Protein AF-A0A7V2PUB6-F1 (afdb_monomer)

Foldseek 3Di:
DCVVLVDPDLFDQDKDQVQVVLVVLLVCLLVVLLCLLVPDPAAADDPVQLVCLVVVNADLDLCVLSNHRYDPVSSSSSSNSRSVSVNVVSVVLPQDSMDRLRVLCPVFPDSVLSVVVSVVVVVVVVVLVVLVVVLVVQLVVLVVVPPDDPLVSLLSSLVSLQVSLVVQLVVLVCQLPLCNPDVPPRDDQRPPRRPNVRVVSSVVVNVVSNVSSVVSNVVSNVSNVSSVVSNCVSCVVVVVVVVVVVVVVVVVVVVVPPDDPPPDD

Nearest PDB structures (foldseek):
  6ixf-assembly1_A  TM=3.379E-01  e=6.505E+00  Homo sapiens
  8cdd-assembly1_C  TM=2.041E-01  e=2.706E+00  Plasmodium falciparum 3D7

pLDDT: mean 77.62, std 11.84, range [43.03, 95.44]

Radius of gyration: 28.85 Å; Cα contacts (8 Å, |Δi|>4): 242; chains: 1; bounding box: 52×89×70 Å

Solvent-accessible surface area (backbone atoms only — not comparable to full-atom values): 14517 Å² total; per-residue (Å²): 135,67,61,46,79,77,52,90,56,65,53,48,92,44,75,43,69,41,39,64,55,49,54,53,46,62,75,37,24,39,59,51,26,34,45,47,60,70,71,52,96,48,53,73,47,53,73,70,57,41,52,32,49,75,71,71,53,72,65,92,46,66,71,70,53,63,61,34,27,59,57,82,88,48,35,60,62,56,6,38,53,47,8,49,54,52,43,52,51,53,66,70,54,67,66,61,51,57,49,47,51,22,60,55,42,62,76,56,46,57,66,68,60,37,42,46,53,51,50,49,53,47,47,53,54,50,56,56,39,67,55,68,50,51,55,53,53,52,45,51,54,54,59,73,54,78,84,63,57,69,62,57,52,39,40,64,49,8,52,56,24,27,50,52,9,48,54,36,36,56,53,18,56,63,51,44,33,48,64,72,41,36,79,73,74,54,62,72,77,46,94,84,56,55,79,72,52,44,63,54,54,52,50,50,54,38,49,54,42,35,54,54,16,49,55,44,31,53,56,19,46,51,39,21,50,53,9,44,52,33,38,49,66,62,40,40,71,59,53,50,53,50,51,51,53,51,49,53,52,50,49,56,65,56,64,78,65,63,75,80,77,79,85,77,134

Mean predicted aligned error: 14.93 Å

Secondary structure (DSSP, 8-state):
--GGGTSS-SS---EEEHHHHHHHHHHTHHHHHHHHHHHS-PPBPPHHHHHHHHTT---SSHHHHTSSB--TTTHHHHHHHHHHHHHHHHHHTT--SEEEHHHHHHHHS-HHHHHHHHHHHHHHHHHHHHHTHHHHHHHHHHHHTTTS-HHHHHHHHHHHHHHHHHHHHHHHHHHS-HHHHHTTTS-PPPTTS-TTHHHHHHHHHHHHHHHHHHHHHHHHHHHHHHHHHHHHHHHHHHHHHHHHHHHHHHHHHHHTT--------

Sequence (265 aa):
MFTWLENDASYPDIVIDTGAIISEVEANTSEIGLWAYNTLLLPGCTDEVNANYENGVFPEDIMTLISCKPLIALRPAAGEHLGNLLGEMIAEADVPASIDVGAELAANMDEESALTVKGQLNRVRSLTRILWIVPIFLLVIGLALLGRDRKMLLTWAGWPLFISGLIGIILASRLASPALILENTFMPPPASMPAPAAPIVMAILGYLLTTVGSTLQWQMGIIFAIGFVLLVYTYQEQLLNILSNIWEWLKLRFEVKRPESASGD

Structure (mmCIF, N/CA/C/O backbone):
data_AF-A0A7V2PUB6-F1
#
_entry.id   AF-A0A7V2PUB6-F1
#
loop_
_atom_site.group_PDB
_atom_site.id
_atom_site.type_symbol
_atom_site.label_atom_id
_atom_site.label_alt_id
_atom_site.label_comp_id
_atom_site.label_asym_id
_atom_site.label_entity_id
_atom_site.label_seq_id
_atom_site.pdbx_PDB_ins_code
_atom_site.Cartn_x
_atom_site.Cartn_y
_atom_site.Cartn_z
_atom_site.occupancy
_atom_site.B_iso_or_equiv
_atom_site.auth_seq_id
_atom_site.auth_comp_id
_atom_site.auth_asym_id
_atom_site.auth_atom_id
_atom_site.pdbx_PDB_model_num
ATOM 1 N N . MET A 1 1 ? -11.242 -14.269 -1.261 1.00 51.66 1 MET A N 1
ATOM 2 C CA . MET A 1 1 ? -9.864 -13.791 -1.018 1.00 51.66 1 MET A CA 1
ATOM 3 C C . MET A 1 1 ? -9.335 -14.097 0.389 1.00 51.66 1 MET A C 1
ATOM 5 O O . MET A 1 1 ? -8.188 -14.488 0.476 1.00 51.66 1 MET A O 1
ATOM 9 N N . PHE A 1 2 ? -10.116 -13.999 1.480 1.00 59.78 2 PHE A N 1
ATOM 10 C CA . PHE A 1 2 ? -9.625 -14.318 2.846 1.00 59.78 2 PHE A CA 1
ATOM 11 C C . PHE A 1 2 ? -9.989 -15.720 3.386 1.00 59.78 2 PHE A C 1
ATOM 13 O O . PHE A 1 2 ? -9.802 -15.985 4.570 1.00 59.78 2 PHE A O 1
ATOM 20 N N . THR A 1 3 ? -10.486 -16.631 2.544 1.00 68.06 3 THR A N 1
ATOM 21 C CA . THR A 1 3 ? -10.892 -17.999 2.936 1.00 68.06 3 THR A CA 1
ATOM 22 C C . THR A 1 3 ? -9.758 -18.813 3.562 1.00 68.06 3 THR A C 1
ATOM 24 O O . THR A 1 3 ? -10.008 -19.600 4.470 1.00 68.06 3 THR A O 1
ATOM 27 N N . TRP A 1 4 ? -8.508 -18.567 3.157 1.00 79.75 4 TRP A N 1
ATOM 28 C CA . TRP A 1 4 ? -7.320 -19.162 3.778 1.00 79.75 4 TRP A CA 1
ATOM 29 C C . TRP A 1 4 ? -7.186 -18.864 5.280 1.00 79.75 4 TRP A C 1
ATOM 31 O O . TRP A 1 4 ? -6.731 -19.715 6.035 1.00 79.75 4 TRP A O 1
ATOM 41 N N . LEU A 1 5 ? -7.608 -17.693 5.766 1.00 75.56 5 LEU A N 1
ATOM 42 C CA . LEU A 1 5 ? -7.536 -17.401 7.204 1.00 75.56 5 LEU A CA 1
ATOM 43 C C . LEU A 1 5 ? -8.527 -18.247 8.024 1.00 75.56 5 LEU A C 1
ATOM 45 O O . LEU A 1 5 ? -8.353 -18.385 9.232 1.00 75.56 5 LEU A O 1
ATOM 49 N N . GLU A 1 6 ? -9.556 -18.805 7.383 1.00 76.56 6 GLU A N 1
ATOM 50 C CA . GLU A 1 6 ? -10.695 -19.474 8.025 1.00 76.56 6 GLU A CA 1
ATOM 51 C C . GLU A 1 6 ? -10.696 -21.003 7.852 1.00 76.56 6 GLU A C 1
ATOM 53 O O . GLU A 1 6 ? -11.495 -21.676 8.498 1.00 76.56 6 GLU A O 1
ATOM 58 N N . ASN A 1 7 ? -9.819 -21.551 7.005 1.00 82.06 7 ASN A N 1
ATOM 59 C CA . ASN A 1 7 ? -9.664 -22.991 6.773 1.00 82.06 7 ASN A CA 1
ATOM 60 C C . ASN A 1 7 ? -8.436 -23.568 7.511 1.00 82.06 7 ASN A C 1
ATOM 62 O O . ASN A 1 7 ? -7.709 -22.837 8.182 1.00 82.06 7 ASN A O 1
ATOM 66 N N . ASP A 1 8 ? -8.160 -24.863 7.341 1.00 81.12 8 ASP A N 1
ATOM 67 C CA . ASP A 1 8 ? -6.996 -25.536 7.944 1.00 81.12 8 ASP A CA 1
ATOM 68 C C . ASP A 1 8 ? -5.714 -25.470 7.084 1.00 81.12 8 ASP A C 1
ATOM 70 O O . ASP A 1 8 ? -4.680 -25.992 7.482 1.00 81.12 8 ASP A O 1
ATOM 74 N N . ALA A 1 9 ? -5.739 -24.825 5.909 1.00 84.00 9 ALA A N 1
ATOM 75 C CA . ALA A 1 9 ? -4.591 -24.808 4.997 1.00 84.00 9 ALA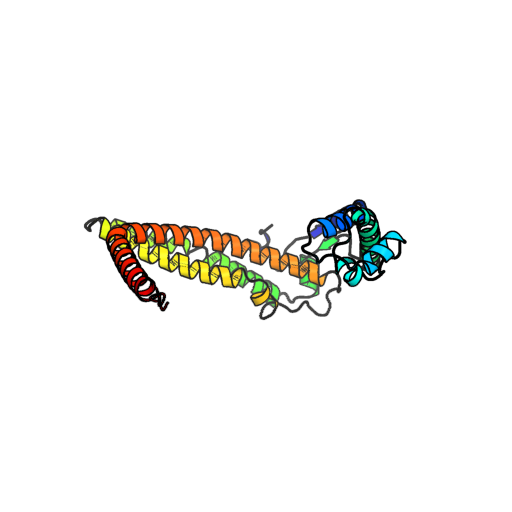 A CA 1
ATOM 76 C C . ALA A 1 9 ? -3.458 -23.901 5.509 1.00 84.00 9 ALA A C 1
ATOM 78 O O . ALA A 1 9 ? -3.700 -22.761 5.912 1.00 84.00 9 ALA A O 1
ATOM 79 N N . SER A 1 10 ? -2.212 -24.364 5.457 1.00 81.06 10 SER A N 1
ATOM 80 C CA . SER A 1 10 ? -1.061 -23.613 5.981 1.00 81.06 10 SER A CA 1
ATOM 81 C C . SER A 1 10 ? -0.689 -22.397 5.120 1.00 81.06 10 SER A C 1
ATOM 83 O O . SER A 1 10 ? -0.281 -21.374 5.664 1.00 81.06 10 SER A O 1
ATOM 85 N N . TYR A 1 11 ? -0.967 -22.439 3.810 1.00 80.75 11 TYR A N 1
ATOM 86 C CA . TYR A 1 11 ? -0.612 -21.401 2.827 1.00 80.75 11 TYR A CA 1
ATOM 87 C C . TYR A 1 11 ? -1.833 -20.886 2.040 1.00 80.75 11 TYR A C 1
ATOM 89 O O . TYR A 1 11 ? -2.806 -21.632 1.876 1.00 80.75 11 TYR A O 1
ATOM 97 N N . PRO A 1 12 ? -1.820 -19.622 1.571 1.00 79.69 12 PRO A N 1
ATOM 98 C CA . PRO A 1 12 ? -2.925 -19.047 0.815 1.00 79.69 12 PRO A CA 1
ATOM 99 C C . PRO A 1 12 ? -2.991 -19.597 -0.614 1.00 79.69 12 PRO A C 1
ATOM 101 O O . PRO A 1 12 ? -2.047 -19.458 -1.379 1.00 79.69 12 PRO A O 1
ATOM 104 N N . ASP A 1 13 ? -4.147 -20.139 -0.989 1.00 83.50 13 ASP A N 1
ATOM 105 C CA . ASP A 1 13 ? -4.479 -20.510 -2.370 1.00 83.50 13 ASP A CA 1
ATOM 106 C C . ASP A 1 13 ? -4.783 -19.237 -3.185 1.00 83.50 13 ASP A C 1
ATOM 108 O O . ASP A 1 13 ? -5.912 -18.731 -3.206 1.00 83.50 13 ASP A O 1
ATOM 112 N N . ILE A 1 14 ? -3.724 -18.632 -3.733 1.00 80.56 14 ILE A N 1
ATOM 113 C CA . ILE A 1 14 ? -3.762 -17.419 -4.557 1.00 80.56 14 ILE A CA 1
ATOM 114 C C . ILE A 1 14 ? -2.846 -17.639 -5.760 1.00 80.56 14 ILE A C 1
ATOM 116 O O . ILE A 1 14 ? -1.624 -17.581 -5.636 1.00 80.56 14 ILE A O 1
ATOM 120 N N . VAL A 1 15 ? -3.453 -17.811 -6.932 1.00 83.12 15 VAL A N 1
ATOM 121 C CA . VAL A 1 15 ? -2.761 -17.769 -8.223 1.00 83.12 15 VAL A CA 1
ATOM 122 C C . VAL A 1 15 ? -2.989 -16.401 -8.855 1.00 83.12 15 VAL A C 1
ATOM 124 O O . VAL A 1 15 ? -4.123 -15.917 -8.907 1.00 83.12 15 VAL A O 1
ATOM 127 N N . ILE A 1 16 ? -1.917 -15.777 -9.333 1.00 79.62 16 ILE A N 1
ATOM 128 C CA . ILE A 1 16 ? -1.965 -14.530 -10.097 1.00 79.62 16 ILE A CA 1
ATOM 129 C C . ILE A 1 16 ? -1.604 -14.831 -11.540 1.00 79.62 16 ILE A C 1
ATOM 131 O O . ILE A 1 16 ? -0.540 -15.379 -11.813 1.00 79.62 16 ILE A O 1
ATOM 135 N N . ASP A 1 17 ? -2.493 -14.434 -12.447 1.00 83.88 17 ASP A N 1
ATOM 136 C CA . ASP A 1 17 ? -2.238 -14.382 -13.882 1.00 83.88 17 ASP A CA 1
ATOM 137 C C . ASP A 1 17 ? -1.424 -13.119 -14.192 1.00 83.88 17 ASP A C 1
ATOM 139 O O . ASP A 1 17 ? -1.953 -12.021 -14.385 1.00 83.88 17 ASP A O 1
ATOM 143 N N . THR A 1 18 ? -0.106 -13.272 -14.137 1.00 80.62 18 THR A N 1
ATOM 144 C CA . THR A 1 18 ? 0.865 -12.256 -14.543 1.00 80.62 18 THR A CA 1
ATOM 145 C C . THR A 1 18 ? 0.960 -12.155 -16.062 1.00 80.62 18 THR A C 1
ATOM 147 O O . THR A 1 18 ? 1.253 -11.075 -16.556 1.00 80.62 18 THR A O 1
ATOM 150 N N . GLY A 1 19 ? 0.661 -13.221 -16.810 1.00 82.62 19 GLY A N 1
ATOM 151 C CA . GLY A 1 19 ? 0.711 -13.252 -18.273 1.00 82.62 19 GLY A CA 1
ATOM 152 C C . GLY A 1 19 ? -0.266 -12.273 -18.918 1.00 82.62 19 GLY A C 1
ATOM 153 O O . GLY A 1 19 ? 0.126 -11.516 -19.803 1.00 82.62 19 GLY A O 1
ATOM 154 N N . ALA A 1 20 ? -1.505 -12.203 -18.423 1.00 81.75 20 ALA A N 1
ATOM 155 C CA . ALA A 1 20 ? -2.473 -11.198 -18.860 1.00 81.75 20 ALA A CA 1
ATOM 156 C C . ALA A 1 20 ? -1.962 -9.766 -18.606 1.00 81.75 20 ALA A C 1
ATOM 158 O O . ALA A 1 20 ? -2.028 -8.920 -19.497 1.00 81.75 20 ALA A O 1
ATOM 159 N N . ILE A 1 21 ? -1.394 -9.509 -17.421 1.00 79.25 21 ILE A N 1
ATOM 160 C CA . ILE A 1 21 ? -0.849 -8.194 -17.042 1.00 79.25 21 ILE A CA 1
ATOM 161 C C . ILE A 1 21 ? 0.346 -7.821 -17.928 1.00 79.25 21 ILE A C 1
ATOM 163 O O . ILE A 1 21 ? 0.396 -6.704 -18.431 1.00 79.25 21 ILE A O 1
ATOM 167 N N . ILE A 1 22 ? 1.278 -8.753 -18.147 1.00 83.25 22 ILE A N 1
ATOM 168 C CA . ILE A 1 22 ? 2.441 -8.577 -19.024 1.00 83.25 22 ILE A CA 1
ATOM 169 C C . ILE A 1 22 ? 1.975 -8.254 -20.442 1.00 83.25 22 ILE A C 1
ATOM 171 O O . ILE A 1 22 ? 2.392 -7.236 -20.978 1.00 83.25 22 ILE A O 1
ATOM 175 N N . SER A 1 23 ? 1.041 -9.029 -21.002 1.00 84.56 23 SER A N 1
ATOM 176 C CA . SER A 1 23 ? 0.544 -8.802 -22.366 1.00 84.56 23 SER A CA 1
ATOM 177 C C . SER A 1 23 ? -0.135 -7.438 -22.550 1.00 84.56 23 SER A C 1
ATOM 179 O O . SER A 1 23 ? 0.017 -6.811 -23.596 1.00 84.56 23 SER A O 1
ATOM 181 N N . GLU A 1 24 ? -0.833 -6.934 -21.526 1.00 83.69 24 GLU A N 1
ATOM 182 C CA . GLU A 1 24 ? -1.435 -5.596 -21.547 1.00 83.69 24 GLU A CA 1
ATOM 183 C C . GLU A 1 24 ? -0.370 -4.496 -21.402 1.00 83.69 24 GLU A C 1
ATOM 185 O O . GLU A 1 24 ? -0.461 -3.457 -22.052 1.00 83.69 24 GLU A O 1
ATOM 190 N N . VAL A 1 25 ? 0.669 -4.708 -20.588 1.00 82.31 25 VAL A N 1
ATOM 191 C CA . VAL A 1 25 ? 1.791 -3.762 -20.476 1.00 82.31 25 VAL A CA 1
ATOM 192 C C . VAL A 1 25 ? 2.592 -3.716 -21.779 1.00 82.31 25 VAL A C 1
ATOM 194 O O . VAL A 1 25 ? 2.857 -2.622 -22.266 1.00 82.31 25 VAL A O 1
ATOM 197 N N . GLU A 1 26 ? 2.909 -4.868 -22.376 1.00 83.94 26 GLU A N 1
ATOM 198 C CA . GLU A 1 26 ? 3.578 -5.003 -23.679 1.00 83.94 26 GLU A CA 1
ATOM 199 C C . GLU A 1 26 ? 2.786 -4.330 -24.810 1.00 83.94 26 GLU A C 1
ATOM 201 O O . GLU A 1 26 ? 3.365 -3.629 -25.639 1.00 83.94 26 GLU A O 1
ATOM 206 N N . ALA A 1 27 ? 1.458 -4.482 -24.827 1.00 86.12 27 ALA A N 1
ATOM 207 C CA . ALA A 1 27 ? 0.594 -3.856 -25.828 1.00 86.12 27 ALA A CA 1
ATOM 208 C C . ALA A 1 27 ? 0.520 -2.320 -25.713 1.00 86.12 27 ALA A C 1
ATOM 210 O O . ALA A 1 27 ? 0.221 -1.655 -26.706 1.00 86.12 27 ALA A O 1
ATOM 211 N N . ASN A 1 28 ? 0.792 -1.754 -24.530 1.00 87.31 28 ASN A N 1
ATOM 212 C CA . ASN A 1 28 ? 0.596 -0.332 -24.224 1.00 87.31 28 ASN A CA 1
ATOM 213 C C . ASN A 1 28 ? 1.879 0.385 -23.740 1.00 87.31 28 ASN A C 1
ATOM 215 O O . ASN A 1 28 ? 1.793 1.464 -23.148 1.00 87.31 28 ASN A O 1
ATOM 219 N N . THR A 1 29 ? 3.078 -0.170 -23.964 1.00 86.00 29 THR A N 1
ATOM 220 C CA . THR A 1 29 ? 4.334 0.370 -23.395 1.00 86.00 29 THR A CA 1
ATOM 221 C C . THR A 1 29 ? 4.587 1.842 -23.740 1.00 86.00 29 THR A C 1
ATOM 223 O O . THR A 1 29 ? 5.006 2.619 -22.879 1.00 86.00 29 THR A O 1
ATOM 226 N N . SER A 1 30 ? 4.293 2.255 -24.974 1.00 82.50 30 SER A N 1
ATOM 227 C CA . SER A 1 30 ? 4.443 3.638 -25.446 1.00 82.50 30 SER A CA 1
ATOM 228 C C . SER A 1 30 ? 3.445 4.601 -24.789 1.00 82.50 30 SER A C 1
ATOM 230 O O . SER A 1 30 ? 3.806 5.732 -24.445 1.00 82.50 30 SER A O 1
ATOM 232 N N . GLU A 1 31 ? 2.211 4.154 -24.526 1.00 87.31 31 GLU A N 1
ATOM 233 C CA . GLU A 1 31 ? 1.228 4.924 -23.756 1.00 87.31 31 GLU A CA 1
ATOM 234 C C . GLU A 1 31 ? 1.654 5.064 -22.290 1.00 87.31 31 GLU A C 1
ATOM 236 O O . GLU A 1 31 ? 1.537 6.151 -21.720 1.00 87.31 31 GLU A O 1
ATOM 241 N N . ILE A 1 32 ? 2.221 4.008 -21.695 1.00 85.69 32 ILE A N 1
ATOM 242 C CA . ILE A 1 32 ? 2.779 4.021 -20.333 1.00 85.69 32 ILE A CA 1
ATOM 243 C C . ILE A 1 32 ? 3.956 5.005 -20.238 1.00 85.69 32 ILE A C 1
ATOM 245 O O . ILE A 1 32 ? 4.011 5.811 -19.304 1.00 85.69 32 ILE A O 1
ATOM 249 N N . GLY A 1 33 ? 4.861 5.010 -21.221 1.00 86.06 33 GLY A N 1
ATOM 250 C CA . GLY A 1 33 ? 5.977 5.957 -21.281 1.00 86.06 33 GLY A CA 1
ATOM 251 C C . GLY A 1 33 ? 5.519 7.415 -21.421 1.00 86.06 33 GLY A C 1
ATOM 252 O O . GLY A 1 33 ? 5.989 8.301 -20.701 1.00 86.06 33 GLY A O 1
ATOM 253 N N . LEU A 1 34 ? 4.526 7.682 -22.276 1.00 88.94 34 LEU A N 1
ATOM 254 C CA . LEU A 1 34 ? 3.913 9.011 -22.395 1.00 88.94 34 LEU A CA 1
ATOM 255 C C . LEU A 1 34 ? 3.153 9.421 -21.117 1.00 88.94 34 LEU A C 1
ATOM 257 O O . LEU A 1 34 ? 3.209 10.584 -20.696 1.00 88.94 34 LEU A O 1
ATOM 261 N N . TRP A 1 35 ? 2.456 8.481 -20.476 1.00 90.50 35 TRP A N 1
ATOM 262 C CA . TRP A 1 35 ? 1.769 8.690 -19.200 1.0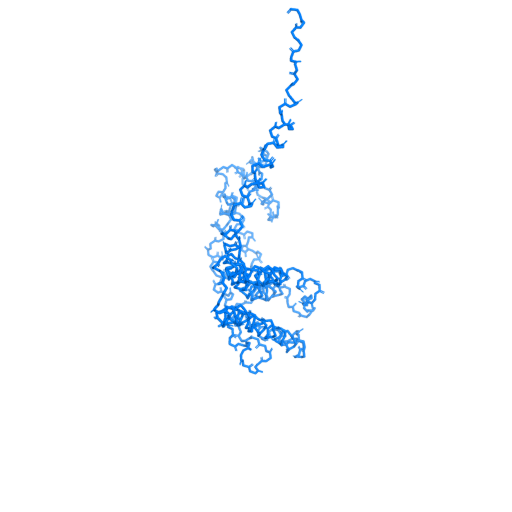0 90.50 35 TRP A CA 1
ATOM 263 C C . TRP A 1 35 ? 2.750 9.065 -18.087 1.00 90.50 35 TRP A C 1
ATOM 265 O O . TRP A 1 35 ? 2.474 10.011 -17.343 1.00 90.50 35 TRP A O 1
ATOM 275 N N . ALA A 1 36 ? 3.912 8.407 -18.011 1.00 86.56 36 ALA A N 1
ATOM 276 C CA . ALA A 1 36 ? 4.960 8.716 -17.040 1.00 86.56 36 ALA A CA 1
ATOM 277 C C . ALA A 1 36 ? 5.394 10.186 -17.143 1.00 86.56 36 ALA A C 1
ATOM 279 O O . ALA A 1 36 ? 5.315 10.923 -16.156 1.00 86.56 36 ALA A O 1
ATOM 280 N N . TYR A 1 37 ? 5.741 10.670 -18.339 1.00 87.38 37 TYR A N 1
ATOM 281 C CA . TYR A 1 37 ? 6.126 12.075 -18.516 1.00 87.38 37 TYR A CA 1
ATOM 282 C C . TYR A 1 37 ? 5.008 13.072 -18.238 1.00 87.38 37 TYR A C 1
ATOM 284 O O . TYR A 1 37 ? 5.296 14.209 -17.862 1.00 87.38 37 TYR A O 1
ATOM 292 N N . ASN A 1 38 ? 3.741 12.705 -18.418 1.00 86.62 38 ASN A N 1
ATOM 293 C CA . ASN A 1 38 ? 2.628 13.607 -18.135 1.00 86.62 38 ASN A CA 1
ATOM 294 C C . ASN A 1 38 ? 2.296 13.661 -16.638 1.00 86.62 38 ASN A C 1
ATOM 296 O O . ASN A 1 38 ? 2.144 14.767 -16.109 1.00 86.62 38 ASN A O 1
ATOM 300 N N . THR A 1 39 ? 2.290 12.513 -15.958 1.00 83.44 39 THR A N 1
ATOM 301 C CA . THR A 1 39 ? 1.834 12.347 -14.568 1.00 83.44 39 THR A CA 1
ATOM 302 C C . THR A 1 39 ? 2.926 12.601 -13.529 1.00 83.44 39 THR A C 1
ATOM 304 O O . THR A 1 39 ? 2.644 13.175 -12.477 1.00 83.44 39 THR A O 1
ATOM 307 N N . LEU A 1 40 ? 4.179 12.220 -13.801 1.00 81.88 40 LEU A N 1
ATOM 308 C CA . LEU A 1 40 ? 5.269 12.372 -12.836 1.00 81.88 40 LEU A CA 1
ATOM 309 C C . LEU A 1 40 ? 5.696 13.841 -12.674 1.00 81.88 40 LEU A C 1
ATOM 311 O O . LEU A 1 40 ? 5.772 14.626 -13.632 1.00 81.88 40 LEU A O 1
ATOM 315 N N . LEU A 1 41 ? 6.011 14.201 -11.427 1.00 86.06 41 LEU A N 1
ATOM 316 C CA . LEU A 1 41 ? 6.543 15.506 -11.027 1.00 86.06 41 LEU A CA 1
ATOM 317 C C . LEU A 1 41 ? 8.061 15.555 -11.250 1.00 86.06 41 LEU A C 1
ATOM 319 O O . LEU A 1 41 ? 8.846 15.598 -10.306 1.00 86.06 41 LEU A O 1
ATOM 323 N N . LEU A 1 42 ? 8.459 15.524 -12.520 1.00 88.38 42 LEU A N 1
ATOM 324 C CA . LEU A 1 42 ? 9.854 15.613 -12.949 1.00 88.38 42 LEU A CA 1
ATOM 325 C C . LEU A 1 42 ? 10.264 17.080 -13.206 1.00 88.38 42 LEU A C 1
ATOM 327 O O . LEU A 1 42 ? 9.446 17.851 -13.725 1.00 88.38 42 LEU A O 1
ATOM 331 N N . PRO A 1 43 ? 11.511 17.484 -12.882 1.00 90.62 43 PRO A N 1
ATOM 332 C CA . PRO A 1 43 ? 12.038 18.803 -13.238 1.00 90.62 43 PRO A CA 1
ATOM 333 C C . PRO A 1 43 ? 12.132 18.945 -14.763 1.00 90.62 43 PRO A C 1
ATOM 335 O O . PRO A 1 43 ? 12.301 17.952 -15.461 1.00 90.62 43 PRO A O 1
ATOM 338 N N . GLY A 1 44 ? 12.035 20.160 -15.307 1.00 92.44 44 GLY A N 1
ATOM 339 C CA . GLY A 1 44 ? 12.192 20.370 -16.753 1.00 92.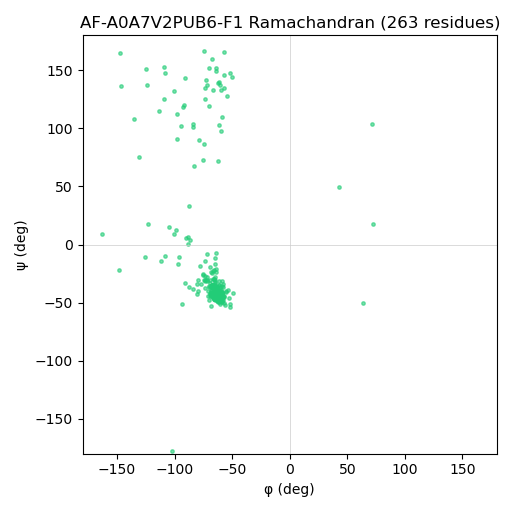44 44 GLY A CA 1
ATOM 340 C C . GLY A 1 44 ? 13.589 19.968 -17.246 1.00 92.44 44 GLY A C 1
ATOM 341 O O . GLY A 1 44 ? 14.577 20.256 -16.572 1.00 92.44 44 GLY A O 1
ATOM 342 N N . CYS A 1 45 ? 13.672 19.310 -18.405 1.00 93.75 45 CYS A N 1
ATOM 343 C CA . CYS A 1 45 ? 14.956 18.997 -19.041 1.00 93.75 45 CYS A CA 1
ATOM 344 C C . CYS A 1 45 ? 15.705 20.273 -19.456 1.00 93.75 45 CYS A C 1
ATOM 346 O O . CYS A 1 45 ? 15.078 21.276 -19.803 1.00 93.75 45 CYS A O 1
ATOM 348 N N . THR A 1 46 ? 17.040 20.221 -19.454 1.00 95.25 46 THR A N 1
ATOM 349 C CA . THR A 1 46 ? 17.893 21.309 -19.958 1.00 95.25 46 THR A CA 1
ATOM 350 C C . THR A 1 46 ? 17.760 21.463 -21.474 1.00 95.25 46 THR A C 1
ATOM 352 O O . THR A 1 46 ? 17.353 20.531 -22.171 1.00 95.25 46 THR A O 1
ATOM 355 N N . ASP A 1 47 ? 18.133 22.628 -22.004 1.00 95.44 47 ASP A N 1
ATOM 356 C CA . ASP A 1 47 ? 18.085 22.897 -23.448 1.00 95.44 47 ASP A CA 1
ATOM 357 C C . ASP A 1 47 ? 18.944 21.902 -24.250 1.00 95.44 47 ASP A C 1
ATOM 359 O O . ASP A 1 47 ? 18.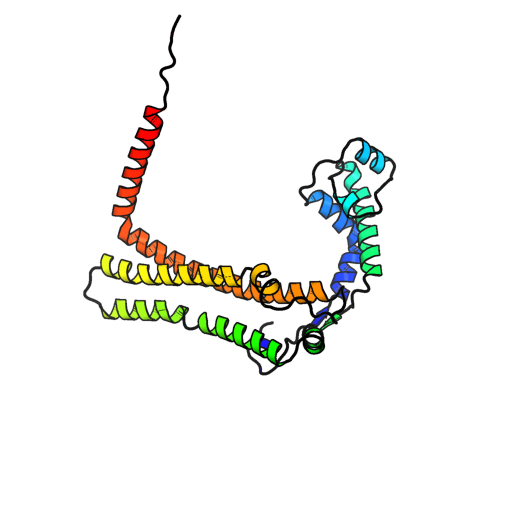529 21.451 -25.310 1.00 95.44 47 ASP A O 1
ATOM 363 N N . GLU A 1 48 ? 20.091 21.481 -23.704 1.00 94.00 48 GLU A N 1
ATOM 364 C CA . GLU A 1 48 ? 20.961 20.448 -24.283 1.00 94.00 48 GLU A CA 1
ATOM 365 C C . GLU A 1 48 ? 20.262 19.081 -24.391 1.00 94.00 48 GLU A C 1
ATOM 367 O O . GLU A 1 48 ? 20.317 18.436 -25.436 1.00 94.00 48 GLU A O 1
ATOM 372 N N . VAL A 1 49 ? 19.545 18.651 -23.346 1.00 91.94 49 VAL A N 1
ATOM 373 C CA . VAL A 1 49 ? 18.802 17.379 -23.362 1.00 91.94 49 VAL A CA 1
ATOM 374 C C . VAL A 1 49 ? 17.615 17.447 -24.324 1.00 91.94 49 VAL A C 1
ATOM 376 O O . VAL A 1 49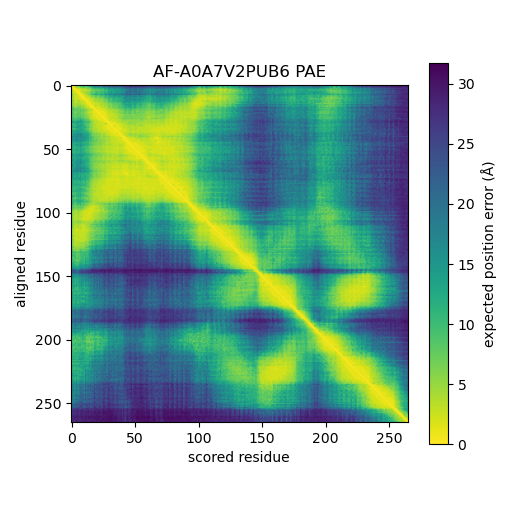 ? 17.398 16.508 -25.086 1.00 91.94 49 VAL A O 1
ATOM 379 N N . ASN A 1 50 ? 16.880 18.565 -24.360 1.00 93.81 50 ASN A N 1
ATOM 380 C CA . ASN A 1 50 ? 15.802 18.742 -25.339 1.00 93.81 50 ASN A CA 1
ATOM 381 C C . ASN A 1 50 ? 16.345 18.764 -26.781 1.00 93.81 50 ASN A C 1
ATOM 383 O O . ASN A 1 50 ? 15.759 18.119 -27.644 1.00 93.81 50 ASN A O 1
ATOM 387 N N . ALA A 1 51 ? 17.486 19.414 -27.034 1.00 93.88 51 ALA A N 1
ATOM 388 C CA . ALA A 1 51 ? 18.139 19.407 -28.344 1.00 93.88 51 ALA A CA 1
ATOM 389 C C . ALA A 1 51 ? 18.613 18.001 -28.755 1.00 93.88 51 ALA A C 1
ATOM 391 O O . ALA A 1 51 ? 18.500 17.631 -29.922 1.00 93.88 51 ALA A O 1
ATOM 392 N N . ASN A 1 52 ? 19.093 17.179 -27.817 1.00 92.62 52 ASN A N 1
ATOM 393 C CA . ASN A 1 52 ? 19.409 15.775 -28.099 1.00 92.62 52 ASN A CA 1
ATOM 394 C C . ASN A 1 52 ? 18.146 14.989 -28.494 1.00 92.62 52 ASN A C 1
ATOM 396 O O . ASN A 1 52 ? 18.158 14.290 -29.507 1.00 92.62 52 ASN A O 1
ATOM 400 N N . TYR A 1 53 ? 17.032 15.179 -27.779 1.00 93.25 53 TYR A N 1
ATOM 401 C CA . TYR A 1 53 ? 15.758 14.510 -28.080 1.00 93.25 53 TYR A CA 1
ATOM 402 C C . TYR A 1 53 ? 15.158 14.988 -29.419 1.00 93.25 53 TYR A C 1
ATOM 404 O O . TYR A 1 53 ? 14.596 14.183 -30.156 1.00 93.25 53 TYR A O 1
ATOM 412 N N . GLU A 1 54 ? 15.324 16.266 -29.785 1.00 93.19 54 GLU A N 1
ATOM 413 C CA . GLU A 1 54 ? 14.969 16.805 -31.114 1.00 93.19 54 GLU A CA 1
ATOM 414 C C . GLU A 1 54 ? 15.752 16.139 -32.255 1.00 93.19 54 GLU A C 1
ATOM 416 O O . GLU A 1 54 ? 15.223 15.978 -33.354 1.00 93.19 54 GLU A O 1
ATOM 421 N N . ASN A 1 55 ? 16.989 15.708 -31.992 1.00 93.56 55 ASN A N 1
ATOM 422 C CA . ASN A 1 55 ? 17.819 14.951 -32.932 1.00 93.56 55 ASN A CA 1
ATOM 423 C C . ASN A 1 55 ? 17.604 13.424 -32.849 1.00 93.56 55 ASN A C 1
ATOM 425 O O . ASN A 1 55 ? 18.327 12.675 -33.503 1.00 93.56 55 ASN A O 1
ATOM 429 N N . GLY A 1 56 ? 16.633 12.949 -32.057 1.00 90.38 56 GLY A N 1
ATOM 430 C CA . GLY A 1 56 ? 16.357 11.521 -31.862 1.00 90.38 56 GLY A CA 1
ATOM 431 C C . GLY A 1 56 ? 17.401 10.778 -31.020 1.00 90.38 56 GLY A C 1
ATOM 432 O O . GLY A 1 56 ? 17.474 9.554 -31.084 1.00 90.38 56 GLY A O 1
ATOM 433 N N . VAL A 1 57 ? 18.225 11.498 -30.252 1.00 93.31 57 VAL A N 1
ATOM 434 C CA . VAL A 1 57 ? 19.239 10.924 -29.358 1.00 93.31 57 VAL A CA 1
ATOM 435 C C . VAL A 1 57 ? 18.647 10.792 -27.957 1.00 93.31 57 VAL A C 1
ATOM 437 O O . VAL A 1 57 ? 18.565 11.772 -27.211 1.00 93.31 57 VAL A O 1
ATOM 440 N N . PHE A 1 58 ? 18.249 9.573 -27.598 1.00 92.56 58 PHE A N 1
ATOM 441 C CA . PHE A 1 58 ? 17.677 9.238 -26.295 1.00 92.56 58 PHE A CA 1
ATOM 442 C C . PHE A 1 58 ? 18.665 8.413 -25.444 1.00 92.56 58 PHE A C 1
ATOM 444 O O . PHE A 1 58 ? 19.456 7.650 -25.998 1.00 92.56 58 PHE A O 1
ATOM 451 N N . PRO A 1 59 ? 18.659 8.549 -24.105 1.00 89.38 59 PRO A N 1
ATOM 452 C CA . PRO A 1 59 ? 19.397 7.655 -23.218 1.00 89.38 59 PRO A CA 1
ATOM 453 C C . PRO A 1 59 ? 18.836 6.227 -23.241 1.00 89.38 59 PRO A C 1
ATOM 455 O O . PRO A 1 59 ? 17.636 6.036 -23.063 1.00 89.38 59 PRO A O 1
ATOM 458 N N . GLU A 1 60 ? 19.720 5.235 -23.367 1.00 89.88 60 GLU A N 1
ATOM 459 C CA . GLU A 1 60 ? 19.386 3.801 -23.245 1.00 89.88 60 GLU A CA 1
ATOM 460 C C . GLU A 1 60 ? 19.128 3.362 -21.788 1.00 89.88 60 GLU A C 1
ATOM 462 O O . GLU A 1 60 ? 18.608 2.283 -21.531 1.00 89.88 60 GLU A O 1
ATOM 467 N N . ASP A 1 61 ? 19.498 4.193 -20.808 1.00 86.81 61 ASP A N 1
ATOM 468 C CA . ASP A 1 61 ? 19.187 3.964 -19.397 1.00 86.81 61 ASP A CA 1
ATOM 469 C C . ASP A 1 61 ? 17.872 4.655 -19.016 1.00 86.81 61 ASP A C 1
ATOM 471 O O . ASP A 1 61 ? 17.764 5.887 -19.064 1.00 86.81 61 ASP A O 1
ATOM 475 N N . ILE A 1 62 ? 16.899 3.862 -18.557 1.00 85.69 62 ILE A N 1
ATOM 476 C CA . ILE A 1 62 ? 15.587 4.344 -18.110 1.00 85.69 62 ILE A CA 1
ATOM 477 C C . ILE A 1 62 ? 15.728 5.409 -17.018 1.00 85.69 62 ILE A C 1
ATOM 479 O O . ILE A 1 62 ? 15.014 6.409 -17.066 1.00 85.69 62 ILE A O 1
ATOM 483 N N . MET A 1 63 ? 16.646 5.247 -16.057 1.00 84.50 63 MET A N 1
ATOM 484 C CA . MET A 1 63 ? 16.789 6.194 -14.941 1.00 84.50 63 MET A CA 1
ATOM 485 C C . MET A 1 63 ? 17.239 7.581 -15.418 1.00 84.50 63 MET A C 1
ATOM 487 O O . MET A 1 63 ? 16.734 8.602 -14.944 1.00 84.50 63 MET A O 1
ATOM 491 N N . THR A 1 64 ? 18.142 7.625 -16.396 1.00 86.94 64 THR A N 1
ATOM 492 C CA . THR A 1 64 ? 18.580 8.847 -17.076 1.00 86.94 64 THR A CA 1
ATOM 493 C C . THR A 1 64 ? 17.454 9.430 -17.933 1.00 86.94 64 THR A C 1
ATOM 495 O O . THR A 1 64 ? 17.200 10.635 -17.872 1.00 86.94 64 THR A O 1
ATOM 498 N N . LEU A 1 65 ? 16.722 8.591 -18.669 1.00 87.25 65 LEU A N 1
ATOM 499 C CA . LEU A 1 65 ? 15.603 8.984 -19.534 1.00 87.25 65 LEU A CA 1
ATOM 500 C C . LEU A 1 65 ? 14.430 9.607 -18.746 1.00 87.25 65 LEU A C 1
ATOM 502 O O . LEU A 1 65 ? 13.852 10.600 -19.198 1.00 87.25 65 LEU A O 1
ATOM 506 N N . ILE A 1 66 ? 14.115 9.099 -17.546 1.00 87.44 66 ILE A N 1
ATOM 507 C CA . ILE A 1 66 ? 13.077 9.654 -16.650 1.00 87.44 66 ILE A CA 1
ATOM 508 C C . ILE A 1 66 ? 13.597 10.710 -15.661 1.00 87.44 66 ILE A C 1
ATOM 510 O O . ILE A 1 66 ? 12.840 11.169 -14.808 1.00 87.44 66 ILE A O 1
ATOM 514 N N . SER A 1 67 ? 14.863 11.129 -15.752 1.00 88.69 67 SER A N 1
ATOM 515 C CA . SER A 1 67 ? 15.443 12.113 -14.820 1.00 88.69 67 SER A CA 1
ATOM 516 C C . SER A 1 67 ? 14.821 13.516 -14.931 1.00 88.69 67 SER A C 1
ATOM 518 O O . SER A 1 67 ? 14.857 14.293 -13.973 1.00 88.69 67 SER A O 1
ATOM 520 N N . CYS A 1 68 ? 14.225 13.845 -16.082 1.00 90.50 68 CYS A N 1
ATOM 521 C CA . CYS A 1 68 ? 13.629 15.147 -16.366 1.00 90.50 68 CYS A CA 1
ATOM 522 C C . CYS A 1 68 ? 12.409 15.050 -17.303 1.00 90.50 68 CYS A C 1
ATOM 524 O O . CYS A 1 68 ? 12.165 14.038 -17.954 1.00 90.50 68 CYS A O 1
ATOM 526 N N . LYS A 1 69 ? 11.615 16.123 -17.367 1.00 93.56 69 LYS A N 1
ATOM 527 C CA . LYS A 1 69 ? 10.416 16.273 -18.199 1.00 93.56 69 LYS A CA 1
ATOM 528 C C . LYS A 1 69 ? 10.772 17.033 -19.481 1.00 93.56 69 LYS A C 1
ATOM 530 O O . LYS A 1 69 ? 11.060 18.232 -19.388 1.00 93.56 69 LYS A O 1
ATOM 535 N N . PRO A 1 70 ? 10.730 16.402 -20.666 1.00 92.81 70 PRO A N 1
ATOM 536 C CA . PRO A 1 70 ? 11.032 17.096 -21.908 1.00 92.81 70 PRO A CA 1
ATOM 537 C C . PRO A 1 70 ? 9.889 18.032 -22.330 1.00 92.81 70 PRO A C 1
ATOM 539 O O . PRO A 1 70 ? 8.756 17.977 -21.809 1.00 92.81 70 PRO A O 1
ATOM 542 N N . LEU A 1 71 ? 10.196 18.910 -23.290 1.00 94.00 71 LEU A N 1
ATOM 543 C CA . LEU A 1 71 ? 9.223 19.803 -23.925 1.00 94.00 71 LEU A CA 1
ATOM 544 C C . LEU A 1 71 ? 8.007 19.021 -24.445 1.00 94.00 71 LEU A C 1
ATOM 546 O O . LEU A 1 71 ? 8.119 17.873 -24.865 1.00 94.00 71 LEU A O 1
ATOM 550 N N . ILE A 1 72 ? 6.827 19.653 -24.429 1.00 92.69 72 ILE A N 1
ATOM 551 C CA . ILE A 1 72 ? 5.541 18.990 -24.733 1.00 92.69 72 ILE A CA 1
ATOM 552 C C . ILE A 1 72 ? 5.572 18.266 -26.090 1.00 92.69 72 ILE A C 1
ATOM 554 O O . ILE A 1 72 ? 5.059 17.156 -26.185 1.00 92.69 72 ILE A O 1
ATOM 558 N N . ALA A 1 73 ? 6.215 18.859 -27.100 1.00 94.06 73 ALA A N 1
ATOM 559 C CA . ALA A 1 73 ? 6.344 18.285 -28.440 1.00 94.06 73 ALA A CA 1
ATOM 560 C C . ALA A 1 73 ? 7.222 17.017 -28.505 1.00 94.06 73 ALA A C 1
ATOM 562 O O . ALA A 1 73 ? 7.040 16.207 -29.405 1.00 94.06 73 ALA A O 1
ATOM 563 N N . LEU A 1 74 ? 8.144 16.834 -27.552 1.00 93.12 74 LEU A N 1
ATOM 564 C CA . LEU A 1 74 ? 9.127 15.743 -27.528 1.00 93.12 74 LEU A CA 1
ATOM 565 C C . LEU A 1 74 ? 8.686 14.559 -26.656 1.00 93.12 74 LEU A C 1
ATOM 567 O O . LEU A 1 74 ? 9.221 13.461 -26.786 1.00 93.12 74 LEU A O 1
ATOM 571 N N . ARG A 1 75 ? 7.690 14.757 -25.780 1.00 92.31 75 ARG A N 1
ATOM 572 C CA . ARG A 1 75 ? 7.157 13.701 -24.900 1.00 92.31 75 ARG A CA 1
ATOM 573 C C . ARG A 1 75 ? 6.627 12.463 -25.628 1.00 92.31 75 ARG A C 1
ATOM 575 O O . ARG A 1 75 ? 6.820 11.394 -25.064 1.00 92.31 75 ARG A O 1
ATOM 582 N N . PRO A 1 76 ? 5.978 12.545 -26.809 1.00 93.31 76 PRO A N 1
ATOM 583 C CA . PRO A 1 76 ? 5.557 11.346 -27.530 1.00 93.31 76 PRO A CA 1
ATOM 584 C C . PRO A 1 76 ? 6.748 10.467 -27.925 1.00 93.31 76 PRO A C 1
ATOM 586 O O . PRO A 1 76 ? 6.758 9.296 -27.578 1.00 93.31 76 PRO A O 1
ATOM 589 N N . ALA A 1 77 ? 7.787 11.045 -28.539 1.00 91.56 77 ALA A N 1
ATOM 590 C CA . ALA A 1 77 ? 8.970 10.300 -28.975 1.00 91.56 77 ALA A CA 1
ATOM 591 C C . ALA A 1 77 ? 9.804 9.769 -27.793 1.00 91.56 77 ALA A C 1
ATOM 593 O O . ALA A 1 77 ? 10.197 8.606 -27.782 1.00 91.56 77 ALA A O 1
ATOM 594 N N . ALA A 1 78 ? 10.009 10.584 -26.751 1.00 91.06 78 ALA A N 1
ATOM 595 C CA . ALA A 1 78 ? 10.675 10.126 -25.529 1.00 91.06 78 ALA A CA 1
ATOM 596 C C . ALA A 1 78 ? 9.859 9.042 -24.793 1.00 91.06 78 ALA A C 1
ATOM 598 O O . ALA A 1 78 ? 10.433 8.128 -24.208 1.00 91.06 78 ALA A O 1
ATOM 599 N N . GLY A 1 79 ? 8.524 9.133 -24.822 1.00 91.19 79 GLY A N 1
ATOM 600 C CA . GLY A 1 79 ? 7.611 8.141 -24.250 1.00 91.19 79 GLY A CA 1
ATOM 601 C C . GLY A 1 79 ? 7.586 6.827 -25.031 1.00 91.19 79 GLY A C 1
ATOM 602 O O . GLY A 1 79 ? 7.531 5.768 -24.419 1.00 91.19 79 GLY A O 1
ATOM 603 N N . GLU A 1 80 ? 7.693 6.883 -26.359 1.00 93.06 80 GLU A N 1
ATOM 604 C CA . GLU A 1 80 ? 7.854 5.713 -27.229 1.00 93.06 80 GLU A CA 1
ATOM 605 C C . GLU A 1 80 ? 9.186 4.998 -26.959 1.00 93.06 80 GLU A C 1
ATOM 607 O O . GLU A 1 80 ? 9.183 3.796 -26.707 1.00 93.06 80 GLU A O 1
ATOM 612 N N . HIS A 1 81 ? 10.306 5.732 -26.894 1.00 92.44 81 HIS A N 1
ATOM 613 C CA . HIS A 1 81 ? 11.616 5.155 -26.548 1.00 92.44 81 HIS A CA 1
ATOM 614 C C . HIS A 1 81 ? 11.627 4.546 -25.137 1.00 92.44 81 HIS A C 1
ATOM 616 O O . HIS A 1 81 ? 12.082 3.420 -24.950 1.00 92.44 81 HIS A O 1
ATOM 622 N N . LEU A 1 82 ? 11.040 5.236 -24.151 1.00 90.62 82 LEU A N 1
ATOM 623 C CA . LEU A 1 82 ? 10.847 4.702 -22.797 1.00 90.62 82 LEU A CA 1
ATOM 624 C C . LEU A 1 82 ? 9.982 3.431 -22.797 1.00 90.62 82 LEU A C 1
ATOM 626 O O . LEU A 1 82 ? 10.277 2.494 -22.061 1.00 90.62 82 LEU A O 1
ATOM 630 N N . GLY A 1 83 ? 8.939 3.384 -23.627 1.00 88.69 83 GLY A N 1
ATOM 631 C CA . GLY A 1 83 ? 8.105 2.199 -23.813 1.00 88.69 83 GLY A CA 1
ATOM 632 C C . GLY A 1 83 ? 8.883 1.011 -24.380 1.00 88.69 83 GLY A C 1
ATOM 633 O O . GLY A 1 83 ? 8.754 -0.102 -23.873 1.00 88.69 83 GLY A O 1
ATOM 634 N N . ASN A 1 84 ? 9.741 1.244 -25.373 1.00 90.00 84 ASN A N 1
ATOM 635 C CA . ASN A 1 84 ? 10.583 0.197 -25.954 1.00 90.00 84 ASN A CA 1
ATOM 636 C C . ASN A 1 84 ? 11.551 -0.386 -24.912 1.00 90.00 84 ASN A C 1
ATOM 638 O O . ASN A 1 84 ? 11.558 -1.598 -24.715 1.00 90.00 84 ASN A O 1
ATOM 642 N N . LEU A 1 85 ? 12.265 0.464 -24.160 1.00 89.00 85 LEU A N 1
ATOM 643 C CA . LEU A 1 85 ? 13.150 0.018 -23.072 1.00 89.00 85 LEU A CA 1
ATOM 644 C C . LEU A 1 85 ? 12.391 -0.758 -21.978 1.00 89.00 85 LEU A C 1
ATOM 646 O O . LEU A 1 85 ? 12.891 -1.753 -21.459 1.00 89.00 85 LEU A O 1
ATOM 650 N N . LEU A 1 86 ? 11.168 -0.336 -21.630 1.00 85.81 86 LEU A N 1
ATOM 651 C CA . LEU A 1 86 ? 10.315 -1.074 -20.690 1.00 85.81 86 LEU A CA 1
ATOM 652 C C . LEU A 1 86 ? 9.935 -2.461 -21.231 1.00 85.81 86 LEU A C 1
ATOM 654 O O . LEU A 1 86 ? 9.976 -3.428 -20.474 1.00 85.81 86 LEU A O 1
ATOM 658 N N . GLY A 1 87 ? 9.595 -2.569 -22.519 1.00 86.06 87 GLY A N 1
ATOM 659 C CA . GLY A 1 87 ? 9.304 -3.847 -23.175 1.00 86.06 87 GLY A CA 1
ATOM 660 C C . GLY A 1 87 ? 10.511 -4.789 -23.195 1.00 86.06 87 GLY A C 1
ATOM 661 O O . GLY A 1 87 ? 10.375 -5.966 -22.871 1.00 86.06 87 GLY A O 1
ATOM 662 N N . GLU A 1 88 ? 11.703 -4.266 -23.488 1.00 86.25 88 GLU A N 1
ATOM 663 C CA . GLU A 1 88 ? 12.953 -5.037 -23.459 1.00 86.25 88 GLU A CA 1
ATOM 664 C C . GLU A 1 88 ? 13.271 -5.566 -22.052 1.00 86.25 88 GLU A C 1
ATOM 666 O O . GLU A 1 88 ? 13.550 -6.755 -21.903 1.00 86.25 88 GLU A O 1
ATOM 671 N N . MET A 1 89 ? 13.132 -4.743 -21.003 1.00 82.44 89 MET A N 1
ATOM 672 C CA . MET A 1 89 ? 13.315 -5.213 -19.620 1.00 82.44 89 MET A CA 1
ATOM 673 C C . MET A 1 89 ? 12.291 -6.278 -19.205 1.00 82.44 89 MET A C 1
ATOM 675 O O . MET A 1 89 ? 12.628 -7.181 -18.443 1.00 82.44 89 MET A O 1
ATOM 679 N N . ILE A 1 90 ? 11.038 -6.178 -19.664 1.00 81.62 90 ILE A N 1
ATOM 680 C CA . ILE A 1 90 ? 9.996 -7.176 -19.370 1.00 81.62 90 ILE A CA 1
ATOM 681 C C . ILE A 1 90 ? 10.342 -8.515 -20.029 1.00 81.62 90 ILE A C 1
ATOM 683 O O . ILE A 1 90 ? 10.236 -9.555 -19.378 1.00 81.62 90 ILE A O 1
ATOM 687 N N . ALA A 1 91 ? 10.824 -8.481 -21.275 1.00 81.25 91 ALA A N 1
ATOM 688 C CA . ALA A 1 91 ? 11.282 -9.664 -21.996 1.00 81.25 91 ALA A CA 1
ATOM 689 C C . ALA A 1 91 ? 12.556 -10.286 -21.386 1.00 81.25 91 ALA A C 1
ATOM 691 O O . ALA A 1 91 ? 12.684 -11.509 -21.365 1.00 81.25 91 ALA A O 1
ATOM 692 N N . GLU A 1 92 ? 13.489 -9.477 -20.868 1.00 82.38 92 GLU A N 1
ATOM 693 C CA . GLU A 1 92 ? 14.707 -9.966 -20.199 1.00 82.38 92 GLU A CA 1
ATOM 694 C C . GLU A 1 92 ? 14.432 -10.540 -18.796 1.00 82.38 92 GLU A C 1
ATOM 696 O O . GLU A 1 92 ? 15.107 -11.474 -18.363 1.00 82.38 92 GLU A O 1
ATOM 701 N N . ALA A 1 93 ? 13.427 -10.023 -18.082 1.00 72.50 93 ALA A N 1
ATOM 702 C CA . ALA A 1 93 ? 13.133 -10.413 -16.701 1.00 72.50 93 ALA A CA 1
ATOM 703 C C . ALA A 1 93 ? 12.526 -11.824 -16.529 1.00 72.50 93 ALA A C 1
ATOM 705 O O . ALA A 1 93 ? 12.373 -12.254 -15.382 1.00 72.50 93 ALA A O 1
ATOM 706 N N . ASP A 1 94 ? 12.168 -12.513 -17.625 1.00 73.00 94 ASP A N 1
ATOM 707 C CA . ASP A 1 94 ? 11.541 -13.853 -17.663 1.00 73.00 94 ASP A CA 1
ATOM 708 C C . ASP A 1 94 ? 10.439 -14.020 -16.599 1.00 73.00 94 ASP A C 1
ATOM 710 O O . ASP A 1 94 ? 10.428 -14.946 -15.782 1.00 73.00 94 ASP A O 1
ATOM 714 N N . VAL A 1 95 ? 9.529 -13.040 -16.541 1.00 74.06 95 VAL A N 1
ATOM 715 C CA . VAL A 1 95 ? 8.475 -13.019 -15.523 1.00 74.06 95 VAL A CA 1
ATOM 716 C C . VAL A 1 95 ? 7.486 -14.151 -15.827 1.00 74.06 95 VAL A C 1
ATOM 718 O O . VAL A 1 95 ? 6.858 -14.142 -16.889 1.00 74.06 95 VAL A O 1
ATOM 721 N N . PRO A 1 96 ? 7.296 -15.127 -14.918 1.00 77.75 96 PRO A N 1
ATOM 722 C CA . PRO A 1 96 ? 6.446 -16.279 -15.190 1.00 77.75 96 PRO A CA 1
ATOM 723 C C . PRO A 1 96 ? 5.004 -15.840 -15.451 1.00 77.75 96 PRO A C 1
ATOM 725 O O . PRO A 1 96 ? 4.472 -14.986 -14.743 1.00 77.75 96 PRO A O 1
ATOM 728 N N . ALA A 1 97 ? 4.340 -16.466 -16.427 1.00 80.94 97 ALA A N 1
ATOM 729 C CA . ALA A 1 97 ? 2.969 -16.127 -16.829 1.00 80.94 97 ALA A CA 1
ATOM 730 C C . ALA A 1 97 ? 1.905 -16.390 -15.741 1.00 80.94 97 ALA A C 1
ATOM 732 O O . ALA A 1 97 ? 0.798 -15.861 -15.811 1.00 80.94 97 ALA A O 1
ATOM 733 N N . SER A 1 98 ? 2.230 -17.183 -14.720 1.00 83.00 98 SER A N 1
ATOM 734 C CA . SER A 1 98 ? 1.403 -17.322 -13.525 1.00 83.00 98 SER A CA 1
ATOM 735 C C . SER A 1 98 ? 2.264 -17.544 -12.290 1.00 83.00 98 SER A C 1
ATOM 737 O O . SER A 1 98 ? 3.169 -18.379 -12.325 1.00 83.00 98 SER A O 1
ATOM 739 N N . ILE A 1 99 ? 1.938 -16.869 -11.188 1.00 81.06 99 ILE A N 1
ATOM 740 C CA . ILE A 1 99 ? 2.585 -17.063 -9.884 1.00 81.06 99 ILE A CA 1
ATOM 741 C C . ILE A 1 99 ? 1.558 -17.645 -8.913 1.00 81.06 99 ILE A C 1
ATOM 743 O O . ILE A 1 99 ? 0.582 -16.981 -8.560 1.00 81.06 99 ILE A O 1
ATOM 747 N N . ASP A 1 100 ? 1.791 -18.879 -8.466 1.00 83.69 100 ASP A N 1
ATOM 748 C CA . ASP A 1 100 ? 1.094 -19.467 -7.322 1.00 83.69 100 ASP A CA 1
ATOM 749 C C . ASP A 1 100 ? 1.807 -19.022 -6.039 1.00 83.69 100 ASP A C 1
ATOM 751 O O . ASP A 1 100 ? 2.885 -19.504 -5.688 1.00 83.69 100 ASP A O 1
ATOM 755 N N . VAL A 1 101 ? 1.198 -18.064 -5.343 1.00 78.69 101 VAL A N 1
ATOM 756 C CA . VAL A 1 101 ? 1.722 -17.489 -4.098 1.00 78.69 101 VAL A CA 1
ATOM 757 C C . VAL A 1 101 ? 1.738 -18.533 -2.979 1.00 78.69 101 VAL A C 1
ATOM 759 O O . VAL A 1 101 ? 2.591 -18.473 -2.097 1.00 78.69 101 VAL A O 1
ATOM 762 N N . GLY A 1 102 ? 0.815 -19.497 -3.001 1.00 80.50 102 GLY A N 1
ATOM 763 C CA . GLY A 1 102 ? 0.748 -20.578 -2.023 1.00 80.50 102 GLY A CA 1
ATOM 764 C C . GLY A 1 102 ? 1.898 -21.560 -2.195 1.00 80.50 102 GLY A C 1
ATOM 765 O O . GLY A 1 102 ? 2.579 -21.874 -1.218 1.00 80.50 102 GLY A O 1
ATOM 766 N N . ALA A 1 103 ? 2.155 -21.988 -3.432 1.00 83.44 103 ALA A N 1
ATOM 767 C CA . ALA A 1 103 ? 3.285 -22.848 -3.773 1.00 83.44 103 ALA A CA 1
ATOM 768 C C . ALA A 1 103 ? 4.632 -22.154 -3.525 1.00 83.44 103 ALA A C 1
ATOM 770 O O . ALA A 1 103 ? 5.518 -22.753 -2.917 1.00 83.44 103 ALA A O 1
ATOM 771 N N . GLU A 1 104 ? 4.779 -20.886 -3.919 1.00 77.62 104 GLU A N 1
ATOM 772 C CA . GLU A 1 104 ? 6.030 -20.142 -3.734 1.00 77.62 104 GLU A CA 1
ATOM 773 C C . GLU A 1 104 ? 6.316 -19.867 -2.248 1.00 77.62 104 GLU A C 1
ATOM 775 O O . GLU A 1 104 ? 7.463 -19.944 -1.806 1.00 77.62 104 GLU A O 1
ATOM 780 N N . LEU A 1 105 ? 5.287 -19.621 -1.428 1.00 74.06 105 LEU A N 1
ATOM 781 C CA . LEU A 1 105 ? 5.455 -19.561 0.025 1.00 74.06 105 LEU A CA 1
ATOM 782 C C . LEU A 1 105 ? 5.773 -20.941 0.617 1.00 74.06 105 LEU A C 1
ATOM 784 O O . LEU A 1 105 ? 6.667 -21.028 1.449 1.00 74.06 105 LEU A O 1
ATOM 788 N N . ALA A 1 106 ? 5.125 -22.021 0.175 1.00 80.62 106 ALA A N 1
ATOM 789 C CA . ALA A 1 106 ? 5.405 -23.373 0.670 1.00 80.62 106 ALA A CA 1
ATOM 790 C C . ALA A 1 106 ? 6.805 -23.893 0.295 1.00 80.62 106 ALA A C 1
ATOM 792 O O . ALA A 1 106 ? 7.388 -24.682 1.036 1.00 80.62 106 ALA A O 1
ATOM 793 N N . ALA A 1 107 ? 7.356 -23.452 -0.838 1.00 78.88 107 ALA A N 1
ATOM 794 C CA . ALA A 1 107 ? 8.707 -23.797 -1.271 1.00 78.88 107 ALA A CA 1
ATOM 795 C C . ALA A 1 107 ? 9.802 -23.081 -0.463 1.00 78.88 107 ALA A C 1
ATOM 797 O O . ALA A 1 107 ? 10.918 -23.590 -0.361 1.00 78.88 107 ALA A O 1
ATOM 798 N N . ASN A 1 108 ? 9.499 -21.904 0.098 1.00 72.31 108 ASN A N 1
ATOM 799 C CA . ASN A 1 108 ? 10.509 -20.983 0.620 1.00 72.31 108 ASN A CA 1
ATOM 800 C C . ASN A 1 108 ? 10.311 -20.543 2.089 1.00 72.31 108 ASN A C 1
ATOM 802 O O . ASN A 1 108 ? 11.207 -19.927 2.665 1.00 72.31 108 ASN A O 1
ATOM 806 N N . MET A 1 109 ? 9.166 -20.837 2.706 1.00 74.12 109 MET A N 1
ATOM 807 C CA . MET A 1 109 ? 8.857 -20.590 4.119 1.00 74.12 109 MET A CA 1
ATOM 808 C C . MET A 1 109 ? 8.445 -21.909 4.773 1.00 74.12 109 MET A C 1
ATOM 810 O O . MET A 1 109 ? 7.670 -22.674 4.208 1.00 74.12 109 MET A O 1
ATOM 814 N N . ASP A 1 110 ? 8.942 -22.167 5.980 1.00 80.50 110 ASP A N 1
ATOM 815 C CA . ASP A 1 110 ? 8.557 -23.346 6.747 1.00 80.50 110 ASP A CA 1
ATOM 816 C C . ASP A 1 110 ? 7.106 -23.258 7.259 1.00 80.50 110 ASP A C 1
ATOM 818 O O . ASP A 1 110 ? 6.558 -22.182 7.519 1.00 80.50 110 ASP A O 1
ATOM 822 N N . GLU A 1 111 ? 6.477 -24.420 7.436 1.00 80.94 111 GLU A N 1
ATOM 823 C CA . GLU A 1 111 ? 5.065 -24.503 7.814 1.00 80.94 111 GLU A CA 1
ATOM 824 C C . GLU A 1 111 ? 4.784 -23.923 9.213 1.00 80.94 111 GLU A C 1
ATOM 826 O O . GLU A 1 111 ? 3.713 -23.359 9.442 1.00 80.94 111 GLU A O 1
ATOM 831 N N . GLU A 1 112 ? 5.745 -23.986 10.140 1.00 76.00 112 GLU A N 1
ATOM 832 C CA . GLU A 1 112 ? 5.603 -23.424 11.487 1.00 76.00 112 GLU A CA 1
ATOM 833 C C . GLU A 1 112 ? 5.568 -21.886 11.451 1.00 76.00 112 GLU A C 1
ATOM 835 O O . GLU A 1 112 ? 4.699 -21.268 12.079 1.00 76.00 112 GLU A O 1
ATOM 840 N N . SER A 1 113 ? 6.427 -21.255 10.646 1.00 70.94 113 SER A N 1
ATOM 841 C CA . SER A 1 113 ? 6.390 -19.819 10.343 1.00 70.94 113 SER A CA 1
ATOM 842 C C . SER A 1 113 ? 5.088 -19.417 9.647 1.00 70.94 113 SER A C 1
ATOM 844 O O . SER A 1 113 ? 4.452 -18.439 10.056 1.00 70.94 113 SER A O 1
ATOM 846 N N . ALA A 1 114 ? 4.633 -20.190 8.655 1.00 74.31 114 ALA A N 1
ATOM 847 C CA . ALA A 1 114 ? 3.384 -19.937 7.931 1.00 74.31 114 ALA A CA 1
ATOM 848 C C . ALA A 1 114 ? 2.164 -19.951 8.872 1.00 74.31 114 ALA A C 1
ATOM 850 O O . ALA A 1 114 ? 1.371 -19.000 8.918 1.00 74.31 114 ALA A O 1
ATOM 851 N N . LEU A 1 115 ? 2.057 -20.996 9.699 1.00 78.56 115 LEU A N 1
ATOM 852 C CA . LEU A 1 115 ? 1.022 -21.138 10.722 1.00 78.56 115 LEU A CA 1
ATOM 853 C C . LEU A 1 115 ? 1.144 -20.074 11.820 1.00 78.56 115 LEU A C 1
ATOM 855 O O . LEU A 1 115 ? 0.123 -19.601 12.321 1.00 78.56 115 LEU A O 1
ATOM 859 N N . THR A 1 116 ? 2.357 -19.632 12.158 1.00 74.75 116 THR A N 1
ATOM 860 C CA . THR A 1 116 ? 2.582 -18.532 13.107 1.00 74.75 116 THR A CA 1
ATOM 861 C C . THR A 1 116 ? 2.049 -17.209 12.560 1.00 74.75 116 THR A C 1
ATOM 863 O O . THR A 1 116 ? 1.308 -16.518 13.264 1.00 74.75 116 THR A O 1
ATOM 866 N N . VAL A 1 117 ? 2.336 -16.866 11.299 1.00 70.25 117 VAL A N 1
ATOM 867 C CA . VAL A 1 117 ? 1.794 -15.660 10.643 1.00 70.25 117 VAL A CA 1
ATOM 868 C C . VAL A 1 117 ? 0.270 -15.720 10.560 1.00 70.25 117 VAL A C 1
ATOM 870 O O . VAL A 1 117 ? -0.409 -14.779 10.981 1.00 70.25 117 VAL A O 1
ATOM 873 N N . LYS A 1 118 ? -0.293 -16.849 10.113 1.00 76.62 118 LYS A N 1
ATOM 874 C CA . LYS A 1 118 ? -1.747 -17.080 10.087 1.00 76.62 118 LYS A CA 1
ATOM 875 C C . LYS A 1 118 ? -2.375 -16.966 11.479 1.00 76.62 118 LYS A C 1
ATOM 877 O O . LYS A 1 118 ? -3.408 -16.314 11.643 1.00 76.62 118 LYS A O 1
ATOM 882 N N . GLY A 1 119 ? -1.742 -17.544 12.497 1.00 77.31 119 GLY A N 1
ATOM 883 C CA . GLY A 1 119 ? -2.177 -17.485 13.892 1.00 77.31 119 GLY A CA 1
ATOM 884 C C . GLY A 1 119 ? -2.171 -16.063 14.454 1.00 77.31 119 GLY A C 1
ATOM 885 O O . GLY A 1 119 ? -3.109 -15.669 15.152 1.00 77.31 119 GLY A O 1
ATOM 886 N N . GLN A 1 120 ? -1.169 -15.254 14.106 1.00 69.94 120 GLN A N 1
ATOM 887 C CA . GLN A 1 120 ? -1.115 -13.840 14.478 1.00 69.94 120 GLN A CA 1
ATOM 888 C C . GLN A 1 120 ? -2.168 -13.001 13.746 1.00 69.94 120 GLN A C 1
ATOM 890 O O . GLN A 1 120 ? -2.872 -12.230 14.399 1.00 69.94 120 GLN A O 1
ATOM 895 N N . LEU A 1 121 ? -2.355 -13.196 12.436 1.00 72.62 121 LEU A N 1
ATOM 896 C CA . LEU A 1 121 ? -3.427 -12.558 11.660 1.00 72.62 121 LEU A CA 1
ATOM 897 C C . LEU A 1 121 ? -4.809 -12.883 12.243 1.00 72.62 121 LEU A C 1
ATOM 899 O O . LEU A 1 121 ? -5.620 -11.983 12.470 1.00 72.62 121 LEU A O 1
ATOM 903 N N . ASN A 1 122 ? -5.054 -14.150 12.583 1.00 76.88 122 ASN A N 1
ATOM 904 C CA . ASN A 1 122 ? -6.289 -14.575 13.238 1.00 76.88 122 ASN A CA 1
ATOM 905 C C . ASN A 1 122 ? -6.427 -14.023 14.662 1.00 76.88 122 ASN A C 1
ATOM 907 O O . ASN A 1 122 ? -7.531 -13.638 15.051 1.00 76.88 122 ASN A O 1
ATOM 911 N N . ARG A 1 123 ? -5.336 -13.890 15.429 1.00 76.50 123 ARG A N 1
ATOM 912 C CA . ARG A 1 123 ? -5.350 -13.208 16.733 1.00 76.50 123 ARG A CA 1
ATOM 913 C C . ARG A 1 123 ? -5.704 -11.727 16.583 1.00 76.50 123 ARG A C 1
ATOM 915 O O . ARG A 1 123 ? -6.569 -11.262 17.315 1.00 76.50 123 ARG A O 1
ATOM 922 N N . VAL A 1 124 ? -5.114 -11.002 15.631 1.00 70.44 124 VAL A N 1
ATOM 923 C CA . VAL A 1 124 ? -5.444 -9.591 15.339 1.00 70.44 124 VAL A CA 1
ATOM 924 C C . VAL A 1 124 ? -6.908 -9.456 14.916 1.00 70.44 124 VAL A C 1
ATOM 926 O O . VAL A 1 124 ? -7.642 -8.640 15.476 1.00 70.44 124 VAL A O 1
ATOM 929 N N . ARG A 1 125 ? -7.382 -10.304 13.998 1.00 72.50 125 ARG A N 1
ATOM 930 C CA . ARG A 1 125 ? -8.782 -10.322 13.548 1.00 72.50 125 ARG A CA 1
ATOM 931 C C . ARG A 1 125 ? -9.750 -10.642 14.693 1.00 72.50 125 ARG A C 1
ATOM 933 O O . ARG A 1 125 ? -10.792 -10.000 14.805 1.00 72.50 125 ARG A O 1
ATOM 940 N N . SER A 1 126 ? -9.392 -11.572 15.578 1.00 77.69 126 SER A N 1
ATOM 941 C CA . SER A 1 126 ? -10.175 -11.946 16.766 1.00 77.69 126 SER A CA 1
ATOM 942 C C . SER A 1 126 ? -10.158 -10.883 17.871 1.00 77.69 126 SER A C 1
ATOM 944 O O . SER A 1 126 ? -11.165 -10.729 18.553 1.00 77.69 126 SER A O 1
ATOM 946 N N . LEU A 1 127 ? -9.065 -10.121 18.010 1.00 72.69 127 LEU A N 1
ATOM 947 C CA . LEU A 1 127 ? -8.946 -8.943 18.886 1.00 72.69 127 LEU A CA 1
ATOM 948 C C . LEU A 1 127 ? -9.612 -7.686 18.312 1.00 72.69 127 LEU A C 1
ATOM 950 O O . LEU A 1 127 ? -9.883 -6.756 19.064 1.00 72.69 127 LEU A O 1
ATOM 954 N N . THR A 1 128 ? -9.879 -7.648 17.005 1.00 67.75 128 THR A N 1
ATOM 955 C CA . THR A 1 128 ? -10.695 -6.607 16.350 1.00 67.75 128 THR A CA 1
ATOM 956 C C . THR A 1 128 ? -12.185 -6.942 16.471 1.00 67.75 128 THR A C 1
ATOM 958 O O . THR A 1 128 ? -13.008 -6.093 16.825 1.00 67.75 128 THR A O 1
ATOM 961 N N . ARG A 1 129 ? -12.520 -8.240 16.346 1.00 73.69 129 ARG A N 1
ATOM 962 C CA . ARG A 1 129 ? -13.629 -8.845 17.105 1.00 73.69 129 ARG A CA 1
ATOM 963 C C . ARG A 1 129 ? -13.366 -8.643 18.617 1.00 73.69 129 ARG A C 1
ATOM 965 O O . ARG A 1 129 ? -12.284 -8.242 18.998 1.00 73.69 129 ARG A O 1
ATOM 972 N N . ILE A 1 130 ? -14.337 -8.840 19.512 1.00 75.81 130 ILE A N 1
ATOM 973 C CA . ILE A 1 130 ? -14.221 -8.481 20.949 1.00 75.81 130 ILE A CA 1
ATOM 974 C C . ILE A 1 130 ? -14.058 -6.963 21.225 1.00 75.81 130 ILE A C 1
ATOM 976 O O . ILE A 1 130 ? -14.843 -6.430 22.005 1.00 75.81 130 ILE A O 1
ATOM 980 N N . LEU A 1 131 ? -13.143 -6.224 20.585 1.00 71.25 131 LEU A N 1
ATOM 981 C CA . LEU A 1 131 ? -12.907 -4.792 20.842 1.00 71.25 131 LEU A CA 1
ATOM 982 C C . LEU A 1 131 ? -14.127 -3.913 20.528 1.00 71.25 131 LEU A C 1
ATOM 984 O O . LEU A 1 131 ? -14.437 -3.020 21.305 1.00 71.25 131 LEU A O 1
ATOM 988 N N . TRP A 1 132 ? -14.885 -4.231 19.474 1.00 70.06 132 TRP A N 1
ATOM 989 C CA . TRP A 1 132 ? -16.217 -3.664 19.187 1.00 70.06 132 TRP A CA 1
ATOM 990 C C . TRP A 1 132 ? -17.311 -4.031 20.213 1.00 70.06 132 TRP A C 1
ATOM 992 O O . TRP A 1 132 ? -18.299 -3.310 20.336 1.00 70.06 132 TRP A O 1
ATOM 1002 N N . ILE A 1 133 ? -17.146 -5.114 20.983 1.00 76.94 133 ILE A N 1
ATOM 1003 C CA . ILE A 1 133 ? -18.088 -5.516 22.044 1.00 76.94 133 ILE A CA 1
ATOM 1004 C C . ILE A 1 133 ? -17.889 -4.645 23.291 1.00 76.94 133 ILE A C 1
ATOM 1006 O O . ILE A 1 133 ? -18.865 -4.310 23.956 1.00 76.94 133 ILE A O 1
ATOM 1010 N N . VAL A 1 134 ? -16.655 -4.216 23.584 1.00 73.75 134 VAL A N 1
ATOM 1011 C CA . VAL A 1 134 ? -16.329 -3.346 24.731 1.00 73.75 134 VAL A CA 1
ATOM 1012 C C . VAL A 1 134 ? -17.195 -2.072 24.788 1.00 73.75 134 VAL A C 1
ATOM 1014 O O . VAL A 1 134 ? -17.842 -1.865 25.818 1.00 73.75 134 VAL A O 1
ATOM 1017 N N . PRO A 1 135 ? -17.295 -1.229 23.736 1.00 69.06 135 PRO A N 1
ATOM 1018 C CA . PRO A 1 135 ? -18.143 -0.041 23.782 1.00 69.06 135 PRO A CA 1
ATOM 1019 C C . PRO A 1 135 ? -19.635 -0.378 23.877 1.00 69.06 135 PRO A C 1
ATOM 1021 O O . PRO A 1 135 ? -20.352 0.324 24.584 1.00 69.06 135 PRO A O 1
ATOM 1024 N N . ILE A 1 136 ? -20.108 -1.464 23.250 1.00 75.88 136 ILE A N 1
ATOM 1025 C CA . ILE A 1 136 ? -21.504 -1.922 23.382 1.00 75.88 136 ILE A CA 1
ATOM 1026 C C . ILE A 1 136 ? -21.802 -2.289 24.843 1.00 75.88 136 ILE A C 1
ATOM 1028 O O . ILE A 1 136 ? -22.805 -1.849 25.402 1.00 75.88 136 ILE A O 1
ATOM 1032 N N . PHE A 1 137 ? -20.912 -3.047 25.485 1.00 78.00 137 PHE A N 1
ATOM 1033 C CA . PHE A 1 137 ? -21.067 -3.483 26.871 1.00 78.00 137 PHE A CA 1
ATOM 1034 C C . PHE A 1 137 ? -21.052 -2.297 27.848 1.00 78.00 137 PHE A C 1
ATOM 1036 O O . PHE A 1 137 ? -21.879 -2.225 28.755 1.00 78.00 137 PHE A O 1
ATOM 1043 N N . LEU A 1 138 ? -20.171 -1.318 27.621 1.00 72.06 138 LEU A N 1
ATOM 1044 C CA . LEU A 1 138 ? -20.117 -0.083 28.409 1.00 72.06 138 LEU A CA 1
ATOM 1045 C C . LEU A 1 138 ? -21.352 0.806 28.201 1.00 72.06 138 LEU A C 1
ATOM 1047 O O . LEU A 1 138 ? -21.825 1.414 29.160 1.00 72.06 138 LEU A O 1
ATOM 1051 N N . LEU A 1 139 ? -21.921 0.837 26.992 1.00 71.44 139 LEU A N 1
ATOM 1052 C CA . LEU A 1 139 ? -23.173 1.539 26.699 1.00 71.44 139 LEU A CA 1
ATOM 1053 C C . LEU A 1 139 ? -24.358 0.870 27.421 1.00 71.44 139 LEU A C 1
ATOM 1055 O O . LEU A 1 139 ? -25.162 1.563 28.042 1.00 71.44 139 LEU A O 1
ATOM 1059 N N . VAL A 1 140 ? -24.419 -0.468 27.442 1.00 79.12 140 VAL A N 1
ATOM 1060 C CA . VAL A 1 140 ? -25.422 -1.229 28.215 1.00 79.12 140 VAL A CA 1
ATOM 1061 C C . VAL A 1 140 ? -25.280 -0.990 29.723 1.00 79.12 140 VAL A C 1
ATOM 1063 O O . VAL A 1 140 ? -26.289 -0.763 30.387 1.00 79.12 140 VAL A O 1
ATOM 1066 N N . ILE A 1 141 ? -24.059 -0.959 30.272 1.00 75.62 141 ILE A N 1
ATOM 1067 C CA . ILE A 1 141 ? -23.824 -0.588 31.683 1.00 75.62 141 ILE A CA 1
ATOM 1068 C C . ILE A 1 141 ? -24.277 0.856 31.950 1.00 75.62 141 ILE A C 1
ATOM 1070 O O . ILE A 1 141 ? -24.939 1.114 32.954 1.00 75.62 141 ILE A O 1
ATOM 1074 N N . GLY A 1 142 ? -23.978 1.793 31.045 1.00 67.75 142 GLY A N 1
ATOM 1075 C CA . GLY A 1 142 ? -24.445 3.178 31.134 1.00 67.75 142 GLY A CA 1
ATOM 1076 C C . GLY A 1 142 ? -25.973 3.281 31.172 1.00 67.75 142 GLY A C 1
ATOM 1077 O O . GLY A 1 142 ? -26.518 3.981 32.022 1.00 67.75 142 GLY A O 1
ATOM 1078 N N . LEU A 1 143 ? -26.669 2.528 30.314 1.00 70.88 143 LEU A N 1
ATOM 1079 C CA . LEU A 1 143 ? -28.134 2.436 30.310 1.00 70.88 143 LEU A CA 1
ATOM 1080 C C . LEU A 1 143 ? -28.693 1.740 31.560 1.00 70.88 143 LEU A C 1
ATOM 1082 O O . LEU A 1 143 ? -29.735 2.148 32.060 1.00 70.88 143 LEU A O 1
ATOM 1086 N N . ALA A 1 144 ? -28.018 0.736 32.120 1.00 70.75 144 ALA A N 1
ATOM 1087 C CA . ALA A 1 144 ? -28.448 0.112 33.375 1.00 70.75 144 ALA A CA 1
ATOM 1088 C C . ALA A 1 144 ? -28.399 1.090 34.570 1.00 70.75 144 ALA A C 1
ATOM 1090 O O . ALA A 1 144 ? -29.146 0.935 35.534 1.00 70.75 144 ALA A O 1
ATOM 1091 N N . LEU A 1 145 ? -27.574 2.140 34.489 1.00 68.12 145 LEU A N 1
ATOM 1092 C CA . LEU A 1 145 ? -27.461 3.219 35.477 1.00 68.12 145 LEU A CA 1
ATOM 1093 C C . LEU A 1 145 ? -28.462 4.373 35.224 1.00 68.12 145 LEU A C 1
ATOM 1095 O O . LEU A 1 145 ? -28.155 5.537 35.506 1.00 68.12 145 LEU A O 1
ATOM 1099 N N . LEU A 1 146 ? -29.658 4.053 34.705 1.00 54.56 146 LEU A N 1
ATOM 1100 C CA . LEU A 1 146 ? -30.783 4.952 34.382 1.00 54.56 146 LEU A CA 1
ATOM 1101 C C . LEU A 1 146 ? -31.364 5.683 35.618 1.00 54.56 146 LEU A C 1
ATOM 1103 O O . LEU A 1 146 ? -32.472 5.436 36.084 1.00 54.56 146 LEU A O 1
ATOM 1107 N N . GLY A 1 147 ? -30.589 6.634 36.131 1.00 61.88 147 GLY A N 1
ATOM 1108 C CA . GLY A 1 147 ? -30.958 7.586 37.183 1.00 61.88 147 GLY A CA 1
ATOM 1109 C C . GLY A 1 147 ? -30.010 8.790 37.263 1.00 61.88 147 GLY A C 1
ATOM 1110 O O . GLY A 1 147 ? -30.070 9.564 38.214 1.00 61.88 147 GLY A O 1
ATOM 1111 N N . ARG A 1 148 ? -29.104 8.939 36.284 1.00 60.91 148 ARG A N 1
ATOM 1112 C CA . ARG A 1 148 ? -28.107 10.015 36.198 1.00 60.91 148 ARG A CA 1
ATOM 1113 C C . ARG A 1 148 ? -28.420 10.994 35.072 1.00 60.91 148 ARG A C 1
ATOM 1115 O O . ARG A 1 148 ? -29.031 10.640 34.068 1.00 60.91 148 ARG A O 1
ATOM 1122 N N . ASP A 1 149 ? -27.966 12.227 35.269 1.00 79.75 149 ASP A N 1
ATOM 1123 C CA . ASP A 1 149 ? -28.169 13.348 34.354 1.00 79.75 149 ASP A CA 1
ATOM 1124 C C . ASP A 1 149 ? -27.637 13.054 32.934 1.00 79.75 149 ASP A C 1
ATOM 1126 O O . ASP A 1 149 ? -26.619 12.375 32.760 1.00 79.75 149 ASP A O 1
ATOM 1130 N N . ARG A 1 150 ? -28.304 13.590 31.904 1.00 76.88 150 ARG A N 1
ATOM 1131 C CA . ARG A 1 150 ? -27.991 13.332 30.487 1.00 76.88 150 ARG A CA 1
ATOM 1132 C C . ARG A 1 15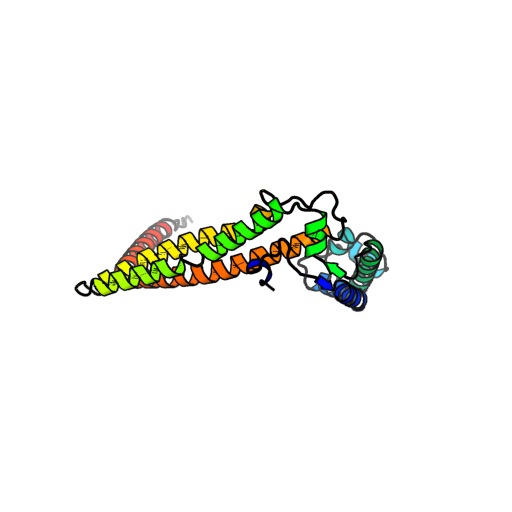0 ? -26.559 13.731 30.135 1.00 76.88 150 ARG A C 1
ATOM 1134 O O . ARG A 1 150 ? -25.885 12.967 29.447 1.00 76.88 150 ARG A O 1
ATOM 1141 N N . LYS A 1 151 ? -26.070 14.875 30.640 1.00 78.56 151 LYS A N 1
ATOM 1142 C CA . LYS A 1 151 ? -24.662 15.289 30.462 1.00 78.56 151 LYS A CA 1
ATOM 1143 C C . LYS A 1 151 ? -23.707 14.233 31.043 1.00 78.56 151 LYS A C 1
ATOM 1145 O O . LYS A 1 151 ? -22.713 13.896 30.408 1.00 78.56 151 LYS A O 1
ATOM 1150 N N . MET A 1 152 ? -24.032 13.653 32.202 1.00 77.62 152 MET A N 1
ATOM 1151 C CA . MET A 1 152 ? -23.195 12.638 32.848 1.00 77.62 152 MET A CA 1
ATOM 1152 C C . MET A 1 152 ? -23.166 11.322 32.059 1.00 77.62 152 MET A C 1
ATOM 1154 O O . MET A 1 152 ? -22.084 10.769 31.883 1.00 77.62 152 MET A O 1
ATOM 1158 N N . LEU A 1 153 ? -24.308 10.857 31.537 1.00 77.25 153 LEU A N 1
ATOM 1159 C CA . LEU A 1 153 ? -24.392 9.674 30.662 1.00 77.25 153 LEU A CA 1
ATOM 1160 C C . LEU A 1 153 ? -23.571 9.835 29.376 1.00 77.25 153 LEU A C 1
ATOM 1162 O O . LEU A 1 153 ? -22.806 8.941 29.019 1.00 77.25 153 LEU A O 1
ATOM 1166 N N . LEU A 1 154 ? -23.695 10.982 28.702 1.00 80.94 154 LEU A N 1
ATOM 1167 C CA . LEU A 1 154 ? -22.973 11.267 27.459 1.00 80.94 154 LEU A CA 1
ATOM 1168 C C . LEU A 1 154 ? -21.453 11.321 27.685 1.00 80.94 154 LEU A C 1
ATOM 1170 O O . LEU A 1 154 ? -20.705 10.733 26.907 1.00 80.94 154 LEU A O 1
ATOM 1174 N N . THR A 1 155 ? -20.990 11.922 28.787 1.00 82.69 155 THR A N 1
ATOM 1175 C CA . THR A 1 155 ? -19.567 11.907 29.173 1.00 82.69 155 THR A CA 1
ATOM 1176 C C . THR A 1 155 ? -19.081 10.492 29.506 1.00 82.69 155 THR A C 1
ATOM 1178 O O . THR A 1 155 ? -17.968 10.124 29.131 1.00 82.69 155 THR A O 1
ATOM 1181 N N . TRP A 1 156 ? -19.911 9.676 30.169 1.00 82.00 156 TRP A N 1
ATOM 1182 C CA . TRP A 1 156 ? -19.575 8.290 30.523 1.00 82.00 156 TRP A CA 1
ATOM 1183 C C . TRP A 1 156 ? -19.488 7.358 29.310 1.00 82.00 156 TRP A C 1
ATOM 1185 O O . TRP A 1 156 ? -18.676 6.439 29.317 1.00 82.00 156 TRP A O 1
ATOM 1195 N N . ALA A 1 157 ? -20.291 7.593 28.269 1.00 79.88 157 ALA A N 1
ATOM 1196 C CA . ALA A 1 157 ? -20.198 6.871 27.000 1.00 79.88 157 ALA A CA 1
ATOM 1197 C C . ALA A 1 157 ? -19.059 7.405 26.110 1.00 79.88 157 ALA A C 1
ATOM 1199 O O . ALA A 1 157 ? -18.337 6.625 25.489 1.00 79.88 157 ALA A O 1
ATOM 1200 N N . GLY A 1 158 ? -18.870 8.728 26.072 1.00 82.94 158 GLY A N 1
ATOM 1201 C CA . GLY A 1 158 ? -17.877 9.397 25.232 1.00 82.94 158 GLY A CA 1
ATOM 1202 C C . GLY A 1 158 ? -16.435 9.020 25.573 1.00 82.94 158 GLY A C 1
ATOM 1203 O O . GLY A 1 158 ? -15.667 8.702 24.669 1.00 82.94 158 GLY A O 1
ATOM 1204 N N . TRP A 1 159 ? -16.071 8.982 26.860 1.00 84.88 159 TRP A N 1
ATOM 1205 C CA . TRP A 1 159 ? -14.694 8.685 27.286 1.00 84.88 159 TRP A CA 1
ATOM 1206 C C . TRP A 1 159 ? -14.192 7.296 26.853 1.00 84.88 159 TRP A C 1
ATOM 1208 O O . TRP A 1 159 ? -13.126 7.230 26.236 1.00 84.88 159 TRP A O 1
ATOM 1218 N N . PRO A 1 160 ? -14.916 6.185 27.095 1.00 81.38 160 PRO A N 1
ATOM 1219 C CA . PRO A 1 160 ? -14.472 4.873 26.642 1.00 81.38 160 PRO A CA 1
ATOM 1220 C C . PRO A 1 160 ? -14.496 4.710 25.122 1.00 81.38 160 PRO A C 1
ATOM 1222 O O . PRO A 1 160 ? -13.599 4.065 24.584 1.00 81.38 160 PRO A O 1
ATOM 1225 N N . LEU A 1 161 ? -15.466 5.306 24.417 1.00 82.56 161 LEU A N 1
ATOM 1226 C CA . LEU A 1 161 ? -15.489 5.327 22.947 1.00 82.56 161 LEU A CA 1
ATOM 1227 C C . LEU A 1 161 ? -14.259 6.058 22.388 1.00 82.56 161 LEU A C 1
ATOM 1229 O O . LEU A 1 161 ? -13.561 5.532 21.527 1.00 82.56 161 LEU A O 1
ATOM 1233 N N . PHE A 1 162 ? -13.932 7.226 22.941 1.00 85.69 162 PHE A N 1
ATOM 1234 C CA . PHE A 1 162 ? -12.760 8.006 22.552 1.00 85.69 162 PHE A CA 1
ATOM 1235 C C . PHE A 1 162 ? -11.448 7.254 22.820 1.00 85.69 162 PHE A C 1
ATOM 1237 O O . PHE A 1 162 ? -10.620 7.129 21.920 1.00 85.69 162 PHE A O 1
ATOM 1244 N N . ILE A 1 163 ? -11.270 6.701 24.027 1.00 83.38 163 ILE A N 1
ATOM 1245 C CA . ILE A 1 163 ? -10.046 5.976 24.408 1.00 83.38 163 ILE A CA 1
ATOM 1246 C C . ILE A 1 163 ? -9.894 4.679 23.601 1.00 83.38 163 ILE A C 1
ATOM 1248 O O . ILE A 1 163 ? -8.809 4.411 23.088 1.00 83.38 163 ILE A O 1
ATOM 1252 N N . SER A 1 164 ? -10.959 3.884 23.446 1.00 81.00 164 SER A N 1
ATOM 1253 C CA . SER A 1 164 ? -10.905 2.641 22.658 1.00 81.00 164 SER A CA 1
ATOM 1254 C C . SER A 1 164 ? -10.669 2.909 21.172 1.00 81.00 164 SER A C 1
ATOM 1256 O O . SER A 1 164 ? -9.838 2.235 20.566 1.00 81.00 164 SER A O 1
ATOM 1258 N N . GLY A 1 165 ? -11.310 3.936 20.604 1.00 82.12 165 GLY A N 1
ATOM 1259 C CA . GLY A 1 165 ? -11.040 4.420 19.252 1.00 82.12 165 GLY A CA 1
ATOM 1260 C C . GLY A 1 165 ? -9.586 4.859 19.066 1.00 82.12 165 GLY A C 1
ATOM 1261 O O . GLY A 1 165 ? -8.930 4.415 18.129 1.00 82.12 165 GLY A O 1
ATOM 1262 N N . LEU A 1 166 ? -9.044 5.658 19.992 1.00 83.56 166 LEU A N 1
ATOM 1263 C CA . LEU A 1 166 ? -7.659 6.142 19.943 1.00 83.56 166 LEU A CA 1
ATOM 1264 C C . LEU A 1 166 ? -6.636 4.999 20.036 1.00 83.56 166 LEU A C 1
ATOM 1266 O O . LEU A 1 166 ? -5.732 4.921 19.205 1.00 83.56 166 LEU A O 1
ATOM 1270 N N . ILE A 1 167 ? -6.795 4.084 21.001 1.00 82.56 167 ILE A N 1
ATOM 1271 C CA . ILE A 1 167 ? -5.956 2.877 21.120 1.00 82.56 167 ILE A CA 1
ATOM 1272 C C . ILE A 1 167 ? -6.063 2.038 19.842 1.00 82.56 167 ILE A C 1
ATOM 1274 O O . ILE A 1 167 ? -5.049 1.574 19.325 1.00 82.56 167 ILE A O 1
ATOM 1278 N N . GLY A 1 168 ? -7.274 1.896 19.303 1.00 79.06 168 GLY A N 1
ATOM 1279 C CA . GLY A 1 168 ? -7.540 1.204 18.049 1.00 79.06 168 GLY A CA 1
ATOM 1280 C C . GLY A 1 168 ? -6.807 1.803 16.854 1.00 79.06 168 GLY A C 1
ATOM 1281 O O . GLY A 1 168 ? -6.187 1.061 16.106 1.00 79.06 168 GLY A O 1
ATOM 1282 N N . ILE A 1 169 ? -6.818 3.129 16.693 1.00 80.38 169 ILE A N 1
ATOM 1283 C CA . ILE A 1 169 ? -6.087 3.836 15.625 1.00 80.38 169 ILE A CA 1
ATOM 1284 C C . ILE A 1 169 ? -4.568 3.667 15.792 1.00 80.38 169 ILE A C 1
ATOM 1286 O O . ILE A 1 169 ? -3.855 3.466 14.807 1.00 80.38 169 ILE A O 1
ATOM 1290 N N . ILE A 1 170 ? -4.053 3.706 17.026 1.00 80.38 170 ILE A N 1
ATOM 1291 C CA . ILE A 1 170 ? -2.627 3.466 17.311 1.00 80.38 170 ILE A CA 1
ATOM 1292 C C . ILE A 1 170 ? -2.235 2.019 16.968 1.00 80.38 170 ILE A C 1
ATOM 1294 O O . ILE A 1 170 ? -1.190 1.799 16.360 1.00 80.38 170 ILE A O 1
ATOM 1298 N N . LEU A 1 171 ? -3.074 1.029 17.288 1.00 74.06 171 LEU A N 1
ATOM 1299 C CA . LEU A 1 171 ? -2.850 -0.362 16.877 1.00 74.06 171 LEU A CA 1
ATOM 1300 C C . LEU A 1 171 ? -2.954 -0.528 15.351 1.00 74.06 171 LEU A C 1
ATOM 1302 O O . LEU A 1 171 ? -2.100 -1.166 14.740 1.00 74.06 171 LEU A O 1
ATOM 1306 N N . ALA A 1 172 ? -3.965 0.089 14.732 1.00 72.25 172 ALA A N 1
ATOM 1307 C CA . ALA A 1 172 ? -4.213 0.041 13.295 1.00 72.25 172 ALA A CA 1
ATOM 1308 C C . ALA A 1 172 ? -3.041 0.612 12.497 1.00 72.25 172 ALA A C 1
ATOM 1310 O O . ALA A 1 172 ? -2.569 -0.030 11.573 1.00 72.25 172 ALA A O 1
ATOM 1311 N N . SER A 1 173 ? -2.533 1.786 12.880 1.00 70.44 173 SER A N 1
ATOM 1312 C CA . SER A 1 173 ? -1.395 2.443 12.219 1.00 70.44 173 SER A CA 1
ATOM 1313 C C . SER A 1 173 ? -0.081 1.670 12.359 1.00 70.44 173 SER A C 1
ATOM 1315 O O . SER A 1 173 ? 0.744 1.708 11.449 1.00 70.44 173 SER A O 1
ATOM 1317 N N . ARG A 1 174 ? 0.104 0.913 13.451 1.00 67.75 174 ARG A N 1
ATOM 1318 C CA . ARG A 1 174 ? 1.226 -0.032 13.586 1.00 67.75 174 ARG A CA 1
ATOM 1319 C C . ARG A 1 174 ? 1.081 -1.243 12.661 1.00 67.75 174 ARG A C 1
ATOM 1321 O O . ARG A 1 174 ? 2.085 -1.696 12.132 1.00 67.75 174 ARG A O 1
ATOM 1328 N N . LEU A 1 175 ? -0.143 -1.727 12.441 1.00 63.16 175 LEU A N 1
ATOM 1329 C CA . LEU A 1 175 ? -0.453 -2.843 11.534 1.00 63.16 175 LEU A CA 1
ATOM 1330 C C . LEU A 1 175 ? -0.494 -2.433 10.049 1.00 63.16 175 LEU A C 1
ATOM 1332 O O . LEU A 1 175 ? -0.171 -3.230 9.177 1.00 63.16 175 LEU A O 1
ATOM 1336 N N . ALA A 1 176 ? -0.876 -1.190 9.759 1.00 58.44 176 ALA A N 1
ATOM 1337 C CA . ALA A 1 176 ? -1.000 -0.626 8.415 1.00 58.44 176 ALA A CA 1
ATOM 1338 C C . ALA A 1 176 ? 0.316 -0.041 7.869 1.00 58.44 176 ALA A C 1
ATOM 1340 O O . ALA A 1 176 ? 0.319 0.532 6.782 1.00 58.44 176 ALA A O 1
ATOM 1341 N N . SER A 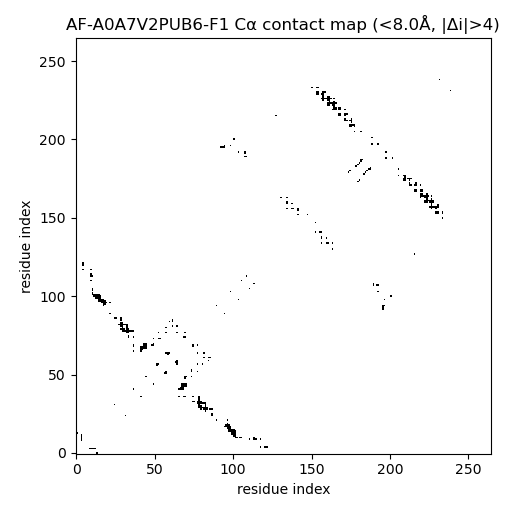1 177 ? 1.429 -0.175 8.600 1.00 56.84 177 SER A N 1
ATOM 1342 C CA . SER A 1 177 ? 2.773 0.145 8.113 1.00 56.84 177 SER A CA 1
ATOM 1343 C C . SER A 1 177 ? 3.468 -1.145 7.654 1.00 56.84 177 SER A C 1
ATOM 1345 O O . SER A 1 177 ? 4.112 -1.805 8.472 1.00 56.84 177 SER A O 1
ATOM 1347 N N . PRO A 1 178 ? 3.346 -1.541 6.368 1.00 50.75 178 PRO A N 1
ATOM 1348 C CA . PRO A 1 178 ? 3.950 -2.778 5.879 1.00 50.75 178 PRO A CA 1
ATOM 1349 C C . PRO A 1 178 ? 5.475 -2.765 6.029 1.00 50.75 178 PRO A C 1
ATOM 1351 O O . PRO A 1 178 ? 6.028 -3.781 6.425 1.00 50.75 178 PRO A O 1
ATOM 1354 N N . ALA A 1 179 ? 6.142 -1.621 5.827 1.00 45.94 179 ALA A N 1
ATOM 1355 C CA . ALA A 1 179 ? 7.593 -1.493 5.997 1.00 45.94 179 ALA A CA 1
ATOM 1356 C C . ALA A 1 179 ? 8.062 -1.899 7.409 1.00 45.94 179 ALA A C 1
ATOM 1358 O O . ALA A 1 179 ? 8.907 -2.773 7.552 1.00 45.94 179 ALA A O 1
ATOM 1359 N N . LEU A 1 180 ? 7.439 -1.370 8.470 1.00 43.03 180 LEU A N 1
ATOM 1360 C CA . LEU A 1 180 ? 7.817 -1.699 9.853 1.00 43.03 180 LEU A CA 1
ATOM 1361 C C . LEU A 1 180 ? 7.594 -3.171 10.234 1.00 43.03 180 LEU A C 1
ATOM 1363 O O . LEU A 1 180 ? 8.203 -3.637 11.194 1.00 43.03 180 LEU A O 1
ATOM 1367 N N . ILE A 1 181 ? 6.730 -3.887 9.512 1.00 47.41 181 ILE A N 1
ATOM 1368 C CA . ILE A 1 181 ? 6.400 -5.294 9.766 1.00 47.41 181 ILE A CA 1
ATOM 1369 C C . ILE A 1 181 ? 7.288 -6.214 8.915 1.00 47.41 181 ILE A C 1
ATOM 1371 O O . ILE A 1 181 ? 7.945 -7.089 9.485 1.00 47.41 181 ILE A O 1
ATOM 1375 N N . LEU A 1 182 ? 7.377 -5.977 7.601 1.00 46.94 182 LEU A N 1
ATOM 1376 C CA . LEU A 1 182 ? 8.215 -6.739 6.665 1.00 46.94 182 LEU A CA 1
ATOM 1377 C C . LEU A 1 182 ? 9.716 -6.553 6.956 1.00 46.94 182 LEU A C 1
ATOM 1379 O O . LEU A 1 182 ? 10.431 -7.543 7.060 1.00 46.94 182 LEU A O 1
ATOM 1383 N N . GLU A 1 183 ? 10.202 -5.322 7.160 1.00 46.00 183 GLU A N 1
ATOM 1384 C CA . GLU A 1 183 ? 11.647 -5.056 7.308 1.00 46.00 183 GLU A CA 1
ATOM 1385 C C . GLU A 1 183 ? 12.224 -5.516 8.656 1.00 46.00 183 GLU A C 1
ATOM 1387 O O . GLU A 1 183 ? 13.398 -5.871 8.724 1.00 46.00 183 GLU A O 1
ATOM 1392 N N . ASN A 1 184 ? 11.432 -5.502 9.738 1.00 43.31 184 ASN A N 1
ATOM 1393 C CA . ASN A 1 184 ? 11.935 -5.768 11.097 1.00 43.31 184 ASN A CA 1
ATOM 1394 C C . ASN A 1 184 ? 11.455 -7.081 11.735 1.00 43.31 184 ASN A C 1
ATOM 1396 O O . ASN A 1 184 ? 12.011 -7.468 12.763 1.00 43.31 184 ASN A O 1
ATOM 1400 N N . THR A 1 185 ? 10.432 -7.759 11.197 1.00 47.69 185 THR A N 1
ATOM 1401 C CA . THR A 1 185 ? 9.835 -8.926 11.890 1.00 47.69 185 THR A CA 1
ATOM 1402 C C . THR A 1 185 ? 9.271 -10.044 11.010 1.00 47.69 185 THR A C 1
ATOM 1404 O O . THR A 1 185 ? 9.166 -11.162 11.508 1.00 47.69 185 THR A O 1
ATOM 1407 N N . PHE A 1 186 ? 8.911 -9.800 9.745 1.00 44.62 186 PHE A N 1
ATOM 1408 C CA . PHE A 1 186 ? 8.197 -10.781 8.913 1.00 44.62 186 PHE A CA 1
ATOM 1409 C C . PHE A 1 186 ? 8.831 -10.954 7.535 1.00 44.62 186 PHE A C 1
ATOM 1411 O O . PHE A 1 186 ? 8.269 -10.531 6.531 1.00 44.62 186 PHE A O 1
ATOM 1418 N N . MET A 1 187 ? 9.962 -11.666 7.543 1.00 54.16 187 MET A N 1
ATOM 1419 C CA . MET A 1 187 ? 10.664 -12.213 6.376 1.00 54.16 187 MET A CA 1
ATOM 1420 C C . MET A 1 187 ? 11.357 -11.155 5.496 1.00 54.16 187 MET A C 1
ATOM 1422 O O . MET A 1 187 ? 10.715 -10.549 4.639 1.00 54.16 187 MET A O 1
ATOM 1426 N N . PRO A 1 188 ? 12.699 -11.013 5.570 1.00 55.47 188 PRO A N 1
ATOM 1427 C CA . PRO A 1 188 ? 13.442 -10.789 4.329 1.00 55.47 188 PRO A CA 1
ATOM 1428 C C . PRO A 1 188 ? 13.017 -11.858 3.303 1.00 55.47 188 PRO A C 1
ATOM 1430 O O . PRO A 1 188 ? 12.762 -12.997 3.713 1.00 55.47 188 PRO A O 1
ATOM 1433 N N . PRO A 1 189 ? 12.927 -11.529 1.999 1.00 53.66 189 PRO A N 1
ATOM 1434 C CA . PRO A 1 189 ? 12.533 -12.504 0.992 1.00 53.66 189 PRO A CA 1
ATOM 1435 C C . PRO A 1 189 ? 13.454 -13.730 1.101 1.00 53.66 189 PRO A C 1
ATOM 1437 O O . PRO A 1 189 ? 14.679 -13.565 1.161 1.00 53.66 189 PRO A O 1
ATOM 1440 N N . PRO A 1 190 ? 12.892 -14.944 1.206 1.00 56.25 190 PRO A N 1
ATOM 1441 C CA . PRO A 1 190 ? 13.685 -16.142 1.431 1.00 56.25 190 PRO A CA 1
ATOM 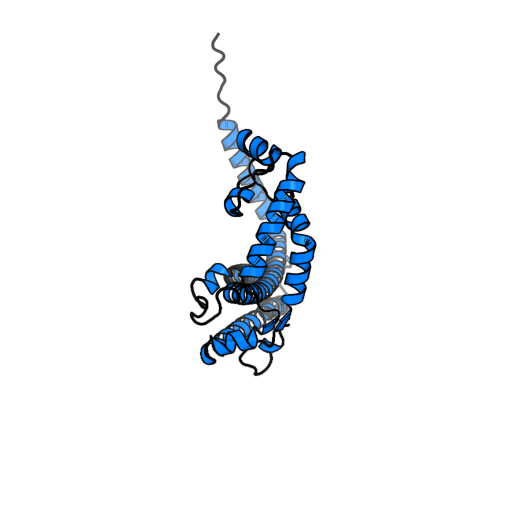1442 C C . PRO A 1 190 ? 14.677 -16.333 0.281 1.00 56.25 190 PRO A C 1
ATOM 1444 O O . PRO A 1 190 ? 14.321 -16.206 -0.887 1.00 56.25 190 PRO A O 1
ATOM 1447 N N . ALA A 1 191 ? 15.937 -16.617 0.621 1.00 58.28 191 ALA A N 1
ATOM 1448 C CA . ALA A 1 191 ? 17.078 -16.496 -0.295 1.00 58.28 191 ALA A CA 1
ATOM 1449 C C . ALA A 1 191 ? 17.056 -17.444 -1.516 1.00 58.28 191 ALA A C 1
ATOM 1451 O O . ALA A 1 191 ? 17.918 -17.339 -2.385 1.00 58.28 191 ALA A O 1
ATOM 1452 N N . SER A 1 192 ? 16.102 -18.374 -1.563 1.00 60.00 192 SER A N 1
ATOM 1453 C CA . SER A 1 192 ? 15.842 -19.317 -2.655 1.00 60.00 192 SER A CA 1
ATOM 1454 C C . SER A 1 192 ? 14.749 -18.867 -3.636 1.00 60.00 192 SER A C 1
ATOM 1456 O O . SER A 1 192 ? 14.617 -19.479 -4.694 1.00 60.00 192 SER A O 1
ATOM 1458 N N . MET A 1 193 ? 13.987 -17.815 -3.320 1.00 61.78 193 MET A N 1
ATOM 1459 C CA . MET A 1 193 ? 12.909 -17.304 -4.172 1.00 61.78 193 MET A CA 1
ATOM 1460 C C . MET A 1 193 ? 13.490 -16.597 -5.414 1.00 61.78 193 MET A C 1
ATOM 1462 O O . MET A 1 193 ? 14.444 -15.824 -5.272 1.00 61.78 193 MET A O 1
ATOM 1466 N N . PRO A 1 194 ? 12.938 -16.800 -6.628 1.00 63.00 194 PRO A N 1
ATOM 1467 C CA . PRO A 1 194 ? 13.409 -16.118 -7.828 1.00 63.00 194 PRO A CA 1
ATOM 1468 C C . PRO A 1 194 ? 13.364 -14.594 -7.671 1.00 63.00 194 PRO A C 1
ATOM 1470 O O . PRO A 1 194 ? 12.353 -14.032 -7.243 1.00 63.00 194 PRO A O 1
ATOM 1473 N N . ALA A 1 195 ? 14.441 -13.916 -8.078 1.00 66.44 195 ALA A N 1
ATOM 1474 C CA . ALA A 1 195 ? 14.560 -12.459 -8.005 1.00 66.44 195 ALA A CA 1
ATOM 1475 C C . ALA A 1 195 ? 13.348 -11.674 -8.573 1.00 66.44 195 ALA A C 1
ATOM 1477 O O . ALA A 1 195 ? 12.935 -10.724 -7.905 1.00 66.44 195 ALA A O 1
ATOM 1478 N N . PRO A 1 196 ? 12.724 -12.047 -9.717 1.00 63.81 196 PRO A N 1
ATOM 1479 C CA . PRO A 1 196 ? 11.523 -11.356 -10.206 1.00 63.81 196 PRO A CA 1
ATOM 1480 C C . PRO A 1 196 ? 10.237 -11.698 -9.426 1.00 63.81 196 PRO A C 1
ATOM 1482 O O . PRO A 1 196 ? 9.323 -10.878 -9.368 1.00 63.81 196 PRO A O 1
ATOM 1485 N N . ALA A 1 197 ? 10.152 -12.868 -8.781 1.00 60.34 197 ALA A N 1
ATOM 1486 C CA . ALA A 1 197 ? 8.969 -13.287 -8.017 1.00 60.34 197 ALA A CA 1
ATOM 1487 C C . ALA A 1 197 ? 8.916 -12.659 -6.610 1.00 60.34 197 ALA A C 1
ATOM 1489 O O . ALA A 1 197 ? 7.838 -12.316 -6.117 1.00 60.34 197 ALA A O 1
ATOM 1490 N N . ALA A 1 198 ? 10.077 -12.448 -5.982 1.00 65.56 198 ALA A N 1
ATOM 1491 C CA . ALA A 1 198 ? 10.202 -11.867 -4.644 1.00 65.56 198 ALA A CA 1
ATOM 1492 C C . ALA A 1 198 ? 9.456 -10.530 -4.423 1.00 65.56 198 ALA A C 1
ATOM 1494 O O . ALA A 1 198 ? 8.686 -10.447 -3.459 1.00 65.56 198 ALA A O 1
ATOM 1495 N N . PRO A 1 199 ? 9.602 -9.486 -5.269 1.00 64.38 199 PRO A N 1
ATOM 1496 C CA . PRO A 1 199 ? 8.865 -8.236 -5.079 1.00 64.38 199 PRO A CA 1
ATOM 1497 C C . PRO A 1 199 ? 7.351 -8.414 -5.248 1.00 64.38 199 PRO A C 1
ATOM 1499 O O . PRO A 1 199 ? 6.585 -7.749 -4.552 1.00 64.38 199 PRO A O 1
ATOM 1502 N N . ILE A 1 200 ? 6.911 -9.333 -6.114 1.00 64.25 200 ILE A N 1
ATOM 1503 C CA . ILE A 1 200 ? 5.491 -9.608 -6.367 1.00 64.25 200 ILE A CA 1
ATOM 1504 C C . ILE A 1 200 ? 4.857 -10.253 -5.127 1.00 64.25 200 ILE A C 1
ATOM 1506 O O . ILE A 1 200 ? 3.885 -9.720 -4.587 1.00 64.25 200 ILE A O 1
ATOM 1510 N N . VAL A 1 201 ? 5.451 -11.334 -4.607 1.00 65.69 201 VAL A N 1
ATOM 1511 C CA . VAL A 1 201 ? 4.992 -12.023 -3.383 1.00 65.69 201 VAL A CA 1
ATOM 1512 C C . VAL A 1 201 ? 4.948 -11.064 -2.186 1.00 65.69 201 VAL A C 1
ATOM 1514 O O . VAL A 1 201 ? 3.942 -11.006 -1.471 1.00 65.69 201 VAL A O 1
ATOM 1517 N N . MET A 1 202 ? 5.984 -10.238 -2.010 1.00 68.38 202 MET A N 1
ATOM 1518 C CA . MET A 1 202 ? 6.039 -9.239 -0.935 1.00 68.38 202 MET A CA 1
ATOM 1519 C C . MET A 1 202 ? 4.995 -8.124 -1.099 1.00 68.38 202 MET A C 1
ATOM 1521 O O . MET A 1 202 ? 4.390 -7.708 -0.108 1.00 68.38 202 MET A O 1
ATOM 1525 N N . ALA A 1 203 ? 4.713 -7.674 -2.326 1.00 65.44 203 ALA A N 1
ATOM 1526 C CA . ALA A 1 203 ? 3.657 -6.696 -2.592 1.00 65.44 203 ALA A CA 1
ATOM 1527 C C . ALA A 1 203 ? 2.258 -7.242 -2.256 1.00 65.44 203 ALA A C 1
ATOM 1529 O O . ALA A 1 203 ? 1.432 -6.511 -1.710 1.00 65.44 203 ALA A O 1
ATOM 1530 N N . ILE A 1 204 ? 1.996 -8.529 -2.505 1.00 68.31 204 ILE A N 1
ATOM 1531 C CA . ILE A 1 204 ? 0.710 -9.182 -2.196 1.00 68.31 204 ILE A CA 1
ATOM 1532 C C . ILE A 1 204 ? 0.534 -9.362 -0.689 1.00 68.31 204 ILE A C 1
ATOM 1534 O O . ILE A 1 204 ? -0.526 -9.041 -0.151 1.00 68.31 204 ILE A O 1
ATOM 1538 N N . LEU A 1 205 ? 1.577 -9.808 0.018 1.00 67.19 205 LEU A N 1
ATOM 1539 C CA . LEU A 1 205 ? 1.600 -9.847 1.485 1.00 67.19 205 LEU A CA 1
ATOM 1540 C C . LEU A 1 205 ? 1.376 -8.448 2.079 1.00 67.19 205 LEU A C 1
ATOM 1542 O O . LEU A 1 205 ? 0.526 -8.277 2.957 1.00 67.19 205 LEU A O 1
ATOM 1546 N N . GLY A 1 206 ? 2.052 -7.429 1.541 1.00 67.25 206 GLY A N 1
ATOM 1547 C CA . GLY A 1 206 ? 1.838 -6.025 1.890 1.00 67.25 206 GLY A CA 1
ATOM 1548 C C . GLY A 1 206 ? 0.405 -5.550 1.624 1.00 67.25 206 GLY A C 1
ATOM 1549 O O . GLY A 1 206 ? -0.188 -4.882 2.474 1.00 67.25 206 GLY A O 1
ATOM 1550 N N . TYR A 1 207 ? -0.198 -5.932 0.496 1.00 66.69 207 TYR A N 1
ATOM 1551 C CA . TYR A 1 207 ? -1.587 -5.609 0.153 1.00 66.69 207 TYR A CA 1
ATOM 1552 C C . TYR A 1 207 ? -2.593 -6.286 1.096 1.00 66.69 207 TYR A C 1
ATOM 1554 O O . TYR A 1 207 ? -3.531 -5.644 1.572 1.00 66.69 207 TYR A O 1
ATOM 1562 N N . LEU A 1 208 ? -2.388 -7.562 1.431 1.00 67.25 208 LEU A N 1
ATOM 1563 C CA . LEU A 1 208 ? -3.232 -8.294 2.380 1.00 67.25 208 LEU A CA 1
ATOM 1564 C C . LEU A 1 208 ? -3.168 -7.659 3.779 1.00 67.25 208 LEU A C 1
ATOM 1566 O O . LEU A 1 208 ? -4.211 -7.409 4.391 1.00 67.25 208 LEU A O 1
ATOM 1570 N N . LEU A 1 209 ? -1.964 -7.325 4.257 1.00 65.88 209 LEU A N 1
ATOM 1571 C CA . LEU A 1 209 ? -1.746 -6.649 5.541 1.00 65.88 209 LEU A CA 1
ATOM 1572 C C . LEU A 1 209 ? -2.367 -5.245 5.571 1.00 65.88 209 LEU A C 1
ATOM 1574 O O . LEU A 1 209 ? -3.094 -4.913 6.508 1.00 65.88 209 LEU A O 1
ATOM 1578 N N . THR A 1 210 ? -2.151 -4.431 4.534 1.00 66.81 210 THR A N 1
ATOM 1579 C CA . THR A 1 210 ? -2.718 -3.071 4.449 1.00 66.81 210 THR A CA 1
ATOM 1580 C C . THR A 1 210 ? -4.234 -3.064 4.248 1.00 66.81 210 THR A C 1
ATOM 1582 O O . THR A 1 210 ? -4.907 -2.181 4.779 1.00 66.81 210 THR A O 1
ATOM 1585 N N . THR A 1 211 ? -4.818 -4.061 3.579 1.00 68.19 211 THR A N 1
ATOM 1586 C CA . THR A 1 211 ? -6.282 -4.211 3.453 1.00 68.19 211 THR A CA 1
ATOM 1587 C C . THR A 1 211 ? -6.931 -4.519 4.807 1.00 68.19 211 THR A C 1
ATOM 1589 O O . THR A 1 211 ? -7.940 -3.909 5.176 1.00 68.19 211 THR A O 1
ATOM 1592 N N . VAL A 1 212 ? -6.326 -5.408 5.603 1.00 66.31 212 VAL A N 1
ATOM 1593 C CA . VAL A 1 212 ? -6.770 -5.676 6.983 1.00 66.31 212 VAL A CA 1
ATOM 1594 C C . VAL A 1 212 ? -6.558 -4.441 7.869 1.00 66.31 212 VAL A C 1
ATOM 1596 O O . VAL A 1 212 ? -7.484 -4.023 8.566 1.00 66.31 212 VAL A O 1
ATOM 1599 N N . GLY A 1 213 ? -5.381 -3.811 7.800 1.00 67.56 213 GLY A N 1
ATOM 1600 C CA . GLY A 1 213 ? -5.030 -2.625 8.587 1.00 67.56 213 GLY A CA 1
ATOM 1601 C C . GLY A 1 213 ? -5.915 -1.408 8.301 1.00 67.56 213 GLY A C 1
ATOM 1602 O O . GLY A 1 213 ? -6.386 -0.767 9.236 1.00 67.56 213 GLY A O 1
ATOM 1603 N N . SER A 1 214 ? -6.212 -1.118 7.032 1.00 68.75 214 SER A N 1
ATOM 1604 C CA . SER A 1 214 ? -7.072 0.005 6.624 1.00 68.75 214 SER A CA 1
ATOM 1605 C C . SER A 1 214 ? -8.536 -0.199 7.019 1.00 68.75 214 SER A C 1
ATOM 1607 O O . SER A 1 214 ? -9.173 0.734 7.512 1.00 68.75 214 SER A O 1
ATOM 1609 N N . THR A 1 215 ? -9.061 -1.423 6.898 1.00 71.25 215 THR A N 1
ATOM 1610 C CA . THR A 1 215 ? -10.410 -1.768 7.382 1.00 71.25 215 THR A CA 1
ATOM 1611 C C . THR A 1 215 ? -10.519 -1.551 8.895 1.00 71.25 215 THR A C 1
ATOM 1613 O O . THR A 1 215 ? -11.487 -0.959 9.378 1.00 71.25 215 THR A O 1
ATOM 1616 N N . LEU A 1 216 ? -9.497 -1.975 9.645 1.00 71.06 216 LEU A N 1
ATOM 1617 C CA . LEU A 1 216 ? -9.391 -1.789 11.093 1.00 71.06 216 LEU A CA 1
ATOM 1618 C C . LEU A 1 216 ? -9.280 -0.295 11.449 1.00 71.06 216 LEU A C 1
ATOM 1620 O O . LEU A 1 216 ? -9.997 0.189 12.325 1.00 71.06 216 LEU A O 1
ATOM 1624 N N . GLN A 1 217 ? -8.456 0.464 10.721 1.00 78.44 217 GLN A N 1
ATOM 1625 C CA . GLN A 1 217 ? -8.287 1.908 10.902 1.00 78.44 217 GLN A CA 1
ATOM 1626 C C . GLN A 1 217 ? -9.598 2.677 10.693 1.00 78.44 217 GLN A C 1
ATOM 1628 O O . GLN A 1 217 ? -9.917 3.550 11.499 1.00 78.44 217 GLN A O 1
ATOM 1633 N N . TRP A 1 218 ? -10.391 2.330 9.673 1.00 78.00 218 TRP A N 1
ATOM 1634 C CA . TRP A 1 218 ? -11.712 2.927 9.449 1.00 78.00 218 TRP A CA 1
ATOM 1635 C C . TRP A 1 218 ? -12.695 2.619 10.582 1.00 78.00 218 TRP A C 1
ATOM 1637 O O . TRP A 1 218 ? -13.355 3.530 11.083 1.00 78.00 218 TRP A O 1
ATOM 1647 N N . GLN A 1 219 ? -12.772 1.364 11.032 1.00 76.50 219 GLN A N 1
ATOM 1648 C CA . GLN A 1 219 ? -13.670 0.967 12.125 1.00 76.50 219 GLN A CA 1
ATOM 1649 C C . GLN A 1 219 ? -13.323 1.682 13.438 1.00 76.50 219 GLN A C 1
ATOM 1651 O O . GLN A 1 219 ? -14.203 2.255 14.086 1.00 76.50 219 GLN A O 1
ATOM 1656 N N . MET A 1 220 ? -12.039 1.723 13.806 1.00 79.75 220 MET A N 1
ATOM 1657 C CA . MET A 1 220 ? -11.596 2.415 15.021 1.00 79.75 220 MET A CA 1
ATOM 1658 C C . MET A 1 220 ? -11.676 3.943 14.879 1.00 79.75 220 MET A C 1
ATOM 1660 O O . MET A 1 220 ? -11.983 4.626 15.855 1.00 79.75 220 MET A O 1
ATOM 1664 N N . GLY A 1 221 ? -11.506 4.476 13.663 1.00 82.38 221 GLY A N 1
ATOM 1665 C CA . GLY A 1 221 ? -11.751 5.878 13.313 1.00 82.38 221 GLY A CA 1
ATOM 1666 C C . GLY A 1 221 ? -13.198 6.317 13.545 1.00 82.38 221 GLY A C 1
ATOM 1667 O O . GLY A 1 221 ? -13.430 7.378 14.122 1.00 82.38 221 GLY A O 1
ATOM 1668 N N . ILE A 1 222 ? -14.176 5.482 13.181 1.00 83.38 222 ILE A N 1
ATOM 1669 C CA . ILE A 1 222 ? -15.601 5.738 13.449 1.00 83.38 222 ILE A CA 1
ATOM 1670 C C . ILE A 1 222 ? -15.882 5.730 14.959 1.00 83.38 222 ILE A C 1
ATOM 1672 O O . ILE A 1 222 ? -16.521 6.651 15.467 1.00 83.38 222 ILE A O 1
ATOM 1676 N N . ILE A 1 223 ? -15.368 4.739 15.697 1.00 82.75 223 ILE A N 1
ATOM 1677 C CA . ILE A 1 223 ? -15.530 4.649 17.162 1.00 82.75 223 ILE A CA 1
ATOM 1678 C C . ILE A 1 223 ? -14.928 5.884 17.856 1.00 82.75 223 ILE A C 1
ATOM 1680 O O . ILE A 1 223 ? -15.580 6.500 18.704 1.00 82.75 223 ILE A O 1
ATOM 1684 N N . PHE A 1 224 ? -13.724 6.289 17.441 1.00 87.00 224 PHE A N 1
ATOM 1685 C CA . PHE A 1 224 ? -13.059 7.506 17.904 1.00 87.00 224 PHE A CA 1
ATOM 1686 C C . PHE A 1 224 ? -13.894 8.759 17.619 1.00 87.00 224 PHE A C 1
ATOM 1688 O O . PHE A 1 224 ? -14.114 9.557 18.528 1.00 87.00 224 PHE A O 1
ATOM 1695 N N . ALA A 1 225 ? -14.394 8.919 16.390 1.00 85.31 225 ALA A N 1
ATOM 1696 C CA . ALA A 1 225 ? -15.189 10.077 15.990 1.00 85.31 225 ALA A CA 1
ATOM 1697 C C . ALA A 1 225 ? -16.489 10.195 16.800 1.00 85.31 225 ALA A C 1
ATOM 1699 O O . ALA A 1 225 ? -16.814 11.283 17.272 1.00 85.31 225 ALA A O 1
ATOM 1700 N N . ILE A 1 226 ? -17.198 9.084 17.035 1.00 84.81 226 ILE A N 1
ATOM 1701 C CA . ILE A 1 226 ? -18.408 9.069 17.872 1.00 84.81 226 ILE A CA 1
ATOM 1702 C C . ILE A 1 226 ? -18.063 9.463 19.317 1.00 84.81 226 ILE A C 1
ATOM 1704 O O . ILE A 1 226 ? -18.720 10.333 19.887 1.00 84.81 226 ILE A O 1
ATOM 1708 N N . GLY A 1 227 ? -17.011 8.878 19.902 1.00 85.56 227 GLY A N 1
ATOM 1709 C CA . GLY A 1 227 ? -16.554 9.231 21.250 1.00 85.56 227 GLY A CA 1
ATOM 1710 C C . GLY A 1 227 ? -16.146 10.699 21.379 1.00 85.56 227 GLY A C 1
ATOM 1711 O O . GLY A 1 227 ? -16.543 11.373 22.329 1.00 85.56 227 GLY A O 1
ATOM 1712 N N . PHE A 1 228 ? -15.419 11.218 20.389 1.00 87.81 228 PHE A N 1
ATOM 1713 C CA . PHE A 1 228 ? -15.005 12.616 20.321 1.00 87.81 228 PHE A CA 1
ATOM 1714 C C . PHE A 1 228 ? -16.203 13.568 20.217 1.00 87.81 228 PHE A C 1
ATOM 1716 O O . PHE A 1 228 ? -16.281 14.518 20.989 1.00 87.81 228 PHE A O 1
ATOM 1723 N N . VAL A 1 229 ? -17.172 13.299 19.333 1.00 86.31 229 VAL A N 1
ATOM 1724 C CA . VAL A 1 229 ? -18.390 14.120 19.190 1.00 86.31 229 VAL A CA 1
ATOM 1725 C C . VAL A 1 229 ? -19.202 14.147 20.488 1.00 86.31 229 VAL A C 1
ATOM 1727 O O . VAL A 1 229 ? -19.656 15.216 20.895 1.00 86.31 229 VAL A O 1
ATOM 1730 N N . LEU A 1 230 ? -19.341 13.008 21.176 1.00 85.12 230 LEU A N 1
ATOM 1731 C CA . LEU A 1 230 ? -20.021 12.935 22.474 1.00 85.12 230 LEU A CA 1
ATOM 1732 C C . LEU A 1 230 ? -19.326 13.795 23.540 1.00 85.12 230 LEU A C 1
ATOM 1734 O O . LEU A 1 230 ? -20.002 14.536 24.252 1.00 85.12 230 LEU A O 1
ATOM 1738 N N . LEU A 1 231 ? -17.991 13.733 23.623 1.00 87.50 231 LEU A N 1
ATOM 1739 C CA . LEU A 1 231 ? -17.203 14.552 24.549 1.00 87.50 231 LEU A CA 1
ATOM 1740 C C . LEU A 1 231 ? -17.264 16.044 24.193 1.00 87.50 231 LEU A C 1
ATOM 1742 O O . LEU A 1 231 ? -17.486 16.875 25.069 1.00 87.50 231 LEU A O 1
ATOM 1746 N N . VAL A 1 232 ? -17.117 16.410 22.917 1.00 86.88 232 VAL A N 1
ATOM 1747 C CA . VAL A 1 232 ? -17.225 17.810 22.473 1.00 86.88 232 VAL A CA 1
ATOM 1748 C C . VAL A 1 232 ? -18.599 18.381 22.813 1.00 86.88 232 VAL A C 1
ATOM 1750 O O . VAL A 1 232 ? -18.673 19.503 23.303 1.00 86.88 232 VAL A O 1
ATOM 1753 N N . TYR A 1 233 ? -19.674 17.610 22.630 1.00 87.00 233 TYR A N 1
ATOM 1754 C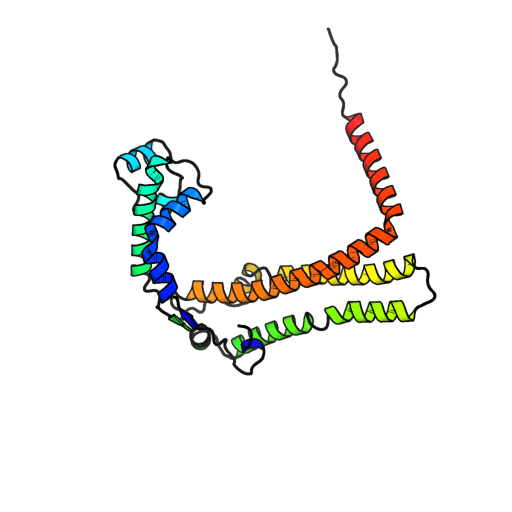 CA . TYR A 1 233 ? -21.026 18.036 22.986 1.00 87.00 233 TYR A CA 1
ATOM 1755 C C . TYR A 1 233 ? -21.204 18.247 24.500 1.00 87.00 233 TYR A C 1
ATOM 1757 O O . TYR A 1 233 ? -21.810 19.236 24.913 1.00 87.00 233 TYR A O 1
ATOM 1765 N N . THR A 1 234 ? -20.654 17.377 25.358 1.00 85.88 234 THR A N 1
ATOM 1766 C CA . THR A 1 234 ? -20.765 17.564 26.818 1.00 85.88 234 THR A CA 1
ATOM 1767 C C . THR A 1 234 ? -19.870 18.666 27.373 1.00 85.88 234 THR A C 1
ATOM 1769 O O . THR A 1 234 ? -20.256 19.315 28.348 1.00 85.88 234 THR A O 1
ATOM 1772 N N . TYR A 1 235 ? -18.717 18.913 26.750 1.00 87.00 235 TYR A N 1
ATOM 1773 C CA . TYR A 1 235 ? -17.748 19.930 27.165 1.00 87.00 235 TYR A CA 1
ATOM 1774 C C . TYR A 1 235 ? -17.813 21.229 26.343 1.00 87.00 235 TYR A C 1
ATOM 1776 O O . TYR A 1 235 ? -16.962 22.096 26.529 1.00 87.00 235 TYR A O 1
ATOM 1784 N N . GLN A 1 236 ? -18.819 21.412 25.477 1.00 85.38 236 GLN A N 1
ATOM 1785 C CA . GLN A 1 236 ? -18.903 22.528 24.523 1.00 85.38 236 GLN A CA 1
ATOM 1786 C C . GLN A 1 236 ? -18.733 23.908 25.181 1.00 85.38 236 GLN A C 1
ATOM 1788 O O . GLN A 1 236 ? -17.953 24.726 24.701 1.00 85.38 236 GLN A O 1
ATOM 1793 N N . GLU A 1 237 ? -19.411 24.154 26.305 1.00 82.50 237 GLU A N 1
ATOM 1794 C CA . GLU A 1 237 ? -19.306 25.411 27.063 1.00 82.50 237 GLU A CA 1
ATOM 1795 C C . GLU A 1 237 ? -17.879 25.648 27.596 1.00 82.50 237 GLU A C 1
ATOM 1797 O O . GLU A 1 237 ? -17.361 26.758 27.502 1.00 82.50 237 GLU A O 1
ATOM 1802 N N . GLN A 1 238 ? -17.206 24.605 28.102 1.00 82.38 238 GLN A N 1
ATOM 1803 C CA . GLN A 1 238 ? -15.823 24.705 28.587 1.00 82.38 238 GLN A CA 1
ATOM 1804 C C . GLN A 1 238 ? -14.825 24.879 27.437 1.00 82.38 238 GLN A C 1
ATOM 1806 O O . GLN A 1 238 ? -13.912 25.691 27.549 1.00 82.38 238 GLN A O 1
ATOM 1811 N N . LEU A 1 239 ? -15.014 24.170 26.321 1.00 79.81 239 LEU A N 1
ATOM 1812 C CA . LEU A 1 239 ? -14.178 24.296 25.125 1.00 79.81 239 LEU A CA 1
ATOM 1813 C C . LEU A 1 239 ? -14.266 25.700 24.520 1.00 79.81 239 LEU A C 1
ATOM 1815 O O . LEU A 1 239 ? -13.232 26.277 24.196 1.00 79.81 239 LEU A O 1
ATOM 1819 N N . LEU A 1 240 ? -15.468 26.279 24.427 1.00 81.19 240 LEU A N 1
ATOM 1820 C CA . LEU A 1 240 ? -15.651 27.661 23.973 1.00 81.19 240 LEU A CA 1
ATOM 1821 C C . LEU A 1 240 ? -14.936 28.659 24.894 1.00 81.19 240 LEU A C 1
ATOM 1823 O O . LEU A 1 240 ? -14.261 29.552 24.392 1.00 81.19 240 LEU A O 1
ATOM 1827 N N . ASN A 1 241 ? -15.009 28.463 26.215 1.00 83.69 241 ASN A N 1
ATOM 1828 C CA . ASN A 1 241 ? -14.330 29.317 27.199 1.00 83.69 241 ASN A CA 1
ATOM 1829 C C . ASN A 1 241 ? -12.792 29.192 27.132 1.00 83.69 241 ASN A C 1
ATOM 1831 O O . ASN A 1 241 ? -12.060 30.165 27.296 1.00 83.69 241 ASN A O 1
ATOM 1835 N N . ILE A 1 242 ? -12.271 27.989 26.865 1.00 84.12 242 ILE A N 1
ATOM 1836 C CA . ILE A 1 242 ? -10.832 27.769 26.648 1.00 84.12 242 ILE A CA 1
ATOM 1837 C C . ILE A 1 242 ? -10.387 28.432 25.337 1.00 84.12 242 ILE A C 1
ATOM 1839 O O . ILE A 1 242 ? -9.356 29.103 25.314 1.00 84.12 242 ILE A O 1
ATOM 1843 N N . LEU A 1 243 ? -11.168 28.296 24.262 1.00 85.50 243 LEU A N 1
ATOM 1844 C CA . LEU A 1 243 ? -10.874 28.910 22.966 1.00 85.50 243 LEU A CA 1
ATOM 1845 C C . LEU A 1 243 ? -10.919 30.443 23.022 1.00 85.50 243 LEU A C 1
ATOM 1847 O O . LEU A 1 243 ? -10.030 31.075 22.454 1.00 85.50 243 LEU A O 1
ATOM 1851 N N . SER A 1 244 ? -11.874 31.050 23.737 1.00 84.25 244 SER A N 1
ATOM 1852 C CA . SER A 1 244 ? -11.896 32.506 23.945 1.00 84.25 244 SER A CA 1
ATOM 1853 C C . SER A 1 244 ? -10.677 32.985 24.733 1.00 84.25 244 SER A C 1
ATOM 1855 O O . SER A 1 244 ? -10.033 33.947 24.323 1.00 84.25 244 SER A O 1
ATOM 1857 N N . ASN A 1 245 ? -10.285 32.271 25.793 1.00 87.38 245 ASN A N 1
ATOM 1858 C CA . ASN A 1 245 ? -9.100 32.615 26.587 1.00 87.38 245 ASN A CA 1
ATOM 1859 C C . ASN A 1 245 ? -7.796 32.494 25.774 1.00 87.38 245 ASN A C 1
ATOM 1861 O O . ASN A 1 245 ? -6.916 33.348 25.877 1.00 87.38 245 ASN A O 1
ATOM 1865 N N . ILE A 1 246 ? -7.672 31.460 24.932 1.00 89.50 246 ILE A N 1
ATOM 1866 C CA . ILE A 1 246 ? -6.539 31.308 24.002 1.00 89.50 246 ILE A CA 1
ATOM 1867 C C . ILE A 1 246 ? -6.539 32.437 22.965 1.00 89.50 246 ILE A C 1
ATOM 1869 O O . ILE A 1 246 ? -5.479 32.983 22.660 1.00 89.50 246 ILE A O 1
ATOM 1873 N N . TRP A 1 247 ? -7.707 32.817 22.441 1.00 88.94 247 TRP A N 1
ATOM 1874 C CA . TRP A 1 247 ? -7.838 33.898 21.466 1.00 88.94 247 TRP A CA 1
ATOM 1875 C C . TRP A 1 247 ? -7.439 35.262 22.042 1.00 88.94 247 TRP A C 1
ATOM 1877 O O . TRP A 1 247 ? -6.668 35.983 21.407 1.00 88.94 247 TRP A O 1
ATOM 1887 N N . GLU A 1 248 ? -7.875 35.604 23.259 1.00 89.62 248 GLU A N 1
ATOM 1888 C CA . GLU A 1 248 ? -7.439 36.837 23.931 1.00 89.62 248 GLU A CA 1
ATOM 1889 C C . GLU A 1 248 ? -5.931 36.837 24.215 1.00 89.62 248 GLU A C 1
ATOM 1891 O O . GLU A 1 248 ? -5.250 37.828 23.943 1.00 89.62 248 GLU A O 1
ATOM 1896 N N . TRP A 1 249 ? -5.374 35.712 24.673 1.00 90.38 249 TRP A N 1
ATOM 1897 C CA . TRP A 1 249 ? -3.930 35.576 24.889 1.00 90.38 249 TRP A CA 1
ATOM 1898 C C . TRP A 1 249 ? -3.118 35.737 23.593 1.00 90.38 249 TRP A C 1
ATOM 1900 O O . TRP A 1 249 ? -2.082 36.409 23.584 1.00 90.38 249 TRP A O 1
ATOM 1910 N N . LEU A 1 250 ? -3.593 35.164 22.481 1.00 87.62 250 LEU A N 1
ATOM 1911 C CA . LEU A 1 250 ? -2.986 35.342 21.159 1.00 87.62 250 LEU A CA 1
ATOM 1912 C C . LEU A 1 250 ? -3.081 36.799 20.698 1.00 87.62 250 LEU A C 1
ATOM 1914 O O . LEU A 1 250 ? -2.086 37.354 20.233 1.00 87.62 250 LEU A O 1
ATOM 1918 N N . LYS A 1 251 ? -4.237 37.445 20.870 1.00 88.44 251 LYS A N 1
ATOM 1919 C CA . LYS A 1 251 ? -4.425 38.856 20.516 1.00 88.44 251 LYS A CA 1
ATOM 1920 C C . LYS A 1 251 ? -3.429 39.754 21.260 1.00 88.44 251 LYS A C 1
ATOM 1922 O O . LYS A 1 251 ? -2.708 40.512 20.614 1.00 88.44 251 LYS A O 1
ATOM 1927 N N . LEU A 1 252 ? -3.286 39.578 22.576 1.00 88.12 252 LEU A N 1
ATOM 1928 C CA . LEU A 1 252 ? -2.296 40.292 23.396 1.00 88.12 252 LEU A CA 1
ATOM 1929 C C . LEU A 1 252 ? -0.850 40.048 22.920 1.00 88.12 252 LEU A C 1
ATOM 1931 O O . LEU A 1 252 ? -0.057 40.985 22.837 1.00 88.12 252 LEU A O 1
ATOM 1935 N N . ARG A 1 253 ? -0.500 38.807 22.548 1.00 84.31 253 ARG A N 1
ATOM 1936 C CA . ARG A 1 253 ? 0.821 38.451 21.985 1.00 84.31 253 ARG A CA 1
ATOM 1937 C C . ARG A 1 253 ? 1.136 39.159 20.662 1.00 84.31 253 ARG A C 1
ATOM 1939 O O . ARG A 1 253 ? 2.308 39.447 20.416 1.00 84.31 253 ARG A O 1
ATOM 1946 N N . PHE A 1 254 ? 0.139 39.393 19.808 1.00 79.88 254 PHE A N 1
ATOM 1947 C CA . PHE A 1 254 ? 0.333 40.008 18.490 1.00 79.88 254 PHE A CA 1
ATOM 1948 C C . PHE A 1 254 ? 0.203 41.539 18.504 1.00 79.88 254 PHE A C 1
ATOM 1950 O O . PHE A 1 254 ? 0.941 42.203 17.778 1.00 79.88 254 PHE A O 1
ATOM 1957 N N . GLU A 1 255 ? -0.647 42.121 19.355 1.00 74.12 255 GLU A N 1
ATOM 1958 C CA . GLU A 1 255 ? -0.785 43.584 19.473 1.00 74.12 255 GLU A CA 1
ATOM 1959 C C . GLU A 1 255 ? 0.470 44.248 20.070 1.00 74.12 255 GLU A C 1
ATOM 1961 O O . GLU A 1 255 ? 0.889 45.296 19.584 1.00 74.12 255 GLU A O 1
ATOM 1966 N N . VAL A 1 256 ? 1.159 43.585 21.009 1.00 62.53 256 VAL A N 1
ATOM 1967 C CA . VAL A 1 256 ? 2.454 44.037 21.576 1.00 62.53 256 VAL A CA 1
ATOM 1968 C C . VAL A 1 256 ? 3.593 44.061 20.538 1.00 62.53 256 VAL A C 1
ATOM 1970 O O . VAL A 1 256 ? 4.658 44.620 20.790 1.00 62.53 256 VAL A O 1
ATOM 1973 N N . LYS A 1 257 ? 3.393 43.478 19.348 1.00 55.97 257 LYS A N 1
ATOM 1974 C CA . LYS A 1 257 ? 4.414 43.362 18.295 1.00 55.97 257 LYS A CA 1
ATOM 1975 C C . LYS A 1 257 ? 4.238 44.317 17.113 1.00 55.97 257 LYS A C 1
ATOM 1977 O O . LYS A 1 257 ? 4.891 44.120 16.090 1.00 55.97 257 LYS A O 1
ATOM 1982 N N . ARG A 1 258 ? 3.404 45.355 17.237 1.00 57.84 258 ARG A N 1
ATOM 1983 C CA . ARG A 1 258 ? 3.391 46.475 16.286 1.00 57.84 258 ARG A CA 1
ATOM 1984 C C . ARG A 1 258 ? 4.486 47.469 16.707 1.00 57.84 258 ARG A C 1
ATOM 1986 O O . ARG A 1 258 ? 4.256 48.192 17.672 1.00 57.84 258 ARG A O 1
ATOM 1993 N N . PRO A 1 259 ? 5.671 47.501 16.061 1.00 57.25 259 PRO A N 1
ATOM 1994 C CA . PRO A 1 259 ? 6.659 48.522 16.380 1.00 57.25 259 PRO A CA 1
ATOM 1995 C C . PRO A 1 259 ? 6.051 49.891 16.086 1.00 57.25 259 PRO A C 1
ATOM 1997 O O . PRO A 1 259 ? 5.411 50.075 15.046 1.00 57.25 259 PRO A O 1
ATOM 2000 N N . GLU A 1 260 ? 6.270 50.850 16.981 1.00 58.97 260 GLU A N 1
ATOM 2001 C CA . GLU A 1 260 ? 6.115 52.253 16.625 1.00 58.97 260 GLU A CA 1
ATOM 2002 C C . GLU A 1 260 ? 7.084 52.520 15.473 1.00 58.97 260 GLU A C 1
ATOM 2004 O O . GLU A 1 260 ? 8.305 52.467 15.636 1.00 58.97 260 GLU A O 1
ATOM 2009 N N . SER A 1 261 ? 6.538 52.739 14.277 1.00 58.16 261 SER A N 1
ATOM 2010 C CA . SER A 1 261 ? 7.306 53.280 13.168 1.00 58.16 261 SER A CA 1
ATOM 2011 C C . SER A 1 261 ? 7.774 54.659 13.605 1.00 58.16 261 SER A C 1
ATOM 2013 O O . SER A 1 261 ? 6.970 55.591 13.641 1.00 58.16 261 SER A O 1
ATOM 2015 N N . ALA A 1 262 ? 9.045 54.759 13.987 1.00 57.16 262 ALA A N 1
ATOM 2016 C CA . ALA A 1 262 ? 9.662 56.009 14.384 1.00 57.16 262 ALA A CA 1
ATOM 2017 C C . ALA A 1 262 ? 9.583 56.994 13.211 1.00 57.16 262 ALA A C 1
ATOM 2019 O O . ALA A 1 262 ? 10.398 56.948 12.293 1.00 57.16 262 ALA A O 1
ATOM 2020 N N . SER A 1 263 ? 8.582 57.875 13.243 1.00 53.16 263 SER A N 1
ATOM 2021 C CA . SER A 1 263 ? 8.505 59.057 12.392 1.00 53.16 263 SER A CA 1
ATOM 2022 C C . SER A 1 263 ? 9.484 60.095 12.937 1.00 53.16 263 SER A C 1
ATOM 2024 O O . SER A 1 263 ? 9.091 61.048 13.614 1.00 53.16 263 SER A O 1
ATOM 2026 N N . GLY A 1 264 ? 10.770 59.825 12.725 1.00 60.00 264 GLY A N 1
ATOM 2027 C CA . GLY A 1 264 ? 11.822 60.825 12.775 1.00 60.00 264 GLY A CA 1
ATOM 2028 C C . GLY A 1 264 ? 12.028 61.370 11.368 1.00 60.00 264 GLY A C 1
ATOM 2029 O O . GLY A 1 264 ? 12.416 60.595 10.495 1.00 60.00 264 GLY A O 1
ATOM 2030 N N . ASP A 1 265 ? 11.778 62.676 11.241 1.00 48.47 265 ASP A N 1
ATOM 2031 C CA . ASP A 1 265 ? 11.930 63.586 10.087 1.00 48.47 265 ASP A CA 1
ATOM 2032 C C . ASP A 1 265 ? 10.641 63.914 9.299 1.00 48.47 265 ASP A C 1
ATOM 2034 O O . ASP A 1 265 ? 10.093 63.043 8.586 1.00 48.47 265 ASP A O 1
#